Protein AF-A0A0D2X298-F1 (afdb_monomer)

InterPro domains:
  IPR037666 Coiled-coil domain-containing protein 43 [PTHR31684] (6-216)
  IPR058771 CCDC43, PWI-like domain [PF26091] (5-76)
  IPR060469 Coiled-coil domain-containing protein 43, C-terminal domain [PF27916] (165-216)

Foldseek 3Di:
DVLVVLLVVLLVVLQVCCCPPFVDDDPVLSVVLSVLCVPDDDLVSSLVSNCVSSVVVGPDDCVVVSVVSSVSSVVSVVVVVVVVVVVVVVVVVVVVVVVVVVVVVVVVVVVVVVVVVPPPCPPVNVVVVVVVVVVPPPPPDDDDDDDDDDPDDPDDDPPDDDDCPVVVVVVVVVVVVVVVVVVVVVVVVVVVVVVVVVVVVVVVVVVVVVVVVVVVD

Mean predicted aligned error: 19.42 Å

Radius of gyration: 40.0 Å; Cα contacts (8 Å, |Δi|>4): 46; chains: 1; bounding box: 89×68×95 Å

pLDDT: mean 82.42, std 14.75, range [41.53, 95.62]

Secondary structure (DSSP, 8-state):
-HHHHHHHHHHHHHHHHHHHHS----HHHHHHHHHHHHH--SHHHHHHHHHHHHHTT-SS--HHHHHHHHHHHHHHHHHHHHHHHHHHHHHHHHHHHHHHHHHHHHHHHHHHHHHHHT----HHHHHHHHHHHHHT-----S---------------TTS----HHHHHHHHHHHHHHHHHHHHHHHHHHHHHHHHHHHHHHHHHHHHHHHHHTTT-

Sequence (217 aa):
MATEAEEAAFKQWLESELRSTLKIDDAVMFEYLVGIIALESSDDERREAVESFISELTDVPVDAFLDQVVSRWRAIVISQQAAEKDRQALERKKAQEKVDAISREQTAAIAAEMAASRKEISPEERKRRDAILEQYAYDHGSDEEDYVPEDGETDDIPGIAANNNQAMVADYHLQQRMQAKAEHEQKVARDKAQQDREKAEREKVKQRTQKQERRRM

Structure (mmCIF, N/CA/C/O backbone):
data_AF-A0A0D2X298-F1
#
_entry.id   AF-A0A0D2X298-F1
#
loop_
_atom_site.group_PDB
_atom_site.id
_atom_site.type_symbol
_atom_site.label_atom_id
_atom_site.label_alt_id
_atom_site.label_comp_id
_atom_site.label_asym_id
_atom_site.label_entity_id
_atom_site.label_seq_id
_atom_site.pdbx_PDB_ins_code
_atom_site.Cartn_x
_atom_site.Cartn_y
_atom_site.Cartn_z
_atom_site.occupancy
_atom_site.B_iso_or_equiv
_atom_site.auth_seq_id
_atom_site.auth_comp_id
_atom_site.auth_asym_id
_atom_site.auth_atom_id
_atom_site.pdbx_PDB_model_num
ATOM 1 N N . MET A 1 1 ? 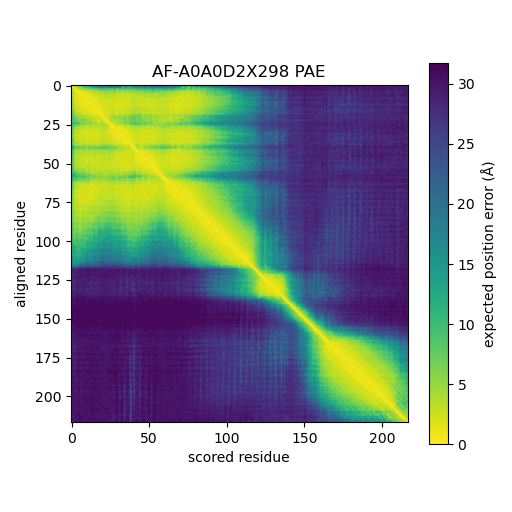-12.582 -7.558 -2.524 1.00 51.25 1 MET A N 1
ATOM 2 C CA . MET A 1 1 ? -13.688 -8.485 -2.202 1.00 51.25 1 MET A CA 1
ATOM 3 C C . MET A 1 1 ? -13.459 -9.236 -0.895 1.00 51.25 1 MET A C 1
ATOM 5 O O . MET A 1 1 ? -14.255 -9.025 0.003 1.00 51.25 1 MET A O 1
ATOM 9 N N . ALA A 1 2 ? -12.415 -10.068 -0.733 1.00 58.56 2 ALA A N 1
ATOM 10 C CA . ALA A 1 2 ? -12.193 -10.778 0.543 1.00 58.56 2 ALA A CA 1
ATOM 11 C C . ALA A 1 2 ? -11.956 -9.817 1.727 1.00 58.56 2 ALA A C 1
ATOM 13 O O . ALA A 1 2 ? -12.579 -9.955 2.771 1.00 58.56 2 ALA A O 1
ATOM 14 N N . THR A 1 3 ? -11.158 -8.772 1.508 1.00 75.88 3 THR A N 1
ATOM 15 C CA . THR A 1 3 ? -10.814 -7.762 2.521 1.00 75.88 3 THR A CA 1
ATOM 16 C C . THR A 1 3 ? -12.012 -6.917 2.970 1.00 75.88 3 THR A C 1
ATOM 18 O O . THR A 1 3 ? -12.156 -6.629 4.150 1.00 75.88 3 THR A O 1
ATOM 21 N N . GLU A 1 4 ? -12.910 -6.557 2.049 1.00 83.00 4 GLU A N 1
ATOM 22 C CA . GLU A 1 4 ? -14.122 -5.776 2.355 1.00 83.00 4 GLU A CA 1
ATOM 23 C C . GLU A 1 4 ? -15.132 -6.593 3.172 1.00 83.00 4 GLU A C 1
ATOM 25 O O . GLU A 1 4 ? -15.810 -6.055 4.044 1.00 83.00 4 GLU A O 1
ATOM 30 N N . ALA A 1 5 ? -15.226 -7.901 2.913 1.00 87.62 5 ALA A N 1
ATOM 31 C CA . ALA A 1 5 ? -16.082 -8.797 3.684 1.00 87.62 5 ALA A CA 1
ATOM 32 C C . ALA A 1 5 ? -15.550 -9.002 5.114 1.00 87.62 5 ALA A C 1
ATOM 34 O O . ALA A 1 5 ? -16.334 -9.022 6.061 1.00 87.62 5 ALA A O 1
ATOM 35 N N . GLU A 1 6 ? -14.228 -9.112 5.275 1.00 89.25 6 GLU A N 1
ATOM 36 C CA . GLU A 1 6 ? -13.568 -9.206 6.584 1.00 89.25 6 GLU A CA 1
ATOM 37 C C . GLU A 1 6 ? -13.743 -7.919 7.402 1.00 89.25 6 GLU A C 1
ATOM 39 O O . GLU A 1 6 ? -14.088 -7.984 8.583 1.00 89.25 6 GLU A O 1
ATOM 44 N N . GLU A 1 7 ? -13.604 -6.748 6.771 1.00 90.50 7 GLU A N 1
ATOM 45 C CA . GLU A 1 7 ? -13.893 -5.459 7.409 1.00 90.50 7 GLU A CA 1
ATOM 46 C C . GLU A 1 7 ? -15.365 -5.323 7.812 1.00 90.50 7 GLU A C 1
ATOM 48 O O . GLU A 1 7 ? -15.661 -4.865 8.915 1.00 90.50 7 GLU A O 1
ATOM 53 N N . ALA A 1 8 ? -16.303 -5.736 6.955 1.00 92.12 8 ALA A N 1
ATOM 54 C CA . ALA A 1 8 ? -17.729 -5.697 7.274 1.00 92.12 8 ALA A CA 1
ATOM 55 C C . ALA A 1 8 ? -18.074 -6.619 8.457 1.00 92.12 8 ALA A C 1
ATOM 57 O O . ALA A 1 8 ? -18.803 -6.217 9.365 1.00 92.12 8 ALA A O 1
ATOM 58 N N . ALA A 1 9 ? -17.507 -7.829 8.484 1.00 93.81 9 ALA A N 1
ATOM 59 C CA . ALA A 1 9 ? -17.675 -8.767 9.591 1.00 93.81 9 ALA A CA 1
ATOM 60 C C . ALA A 1 9 ? -17.075 -8.225 10.898 1.00 93.81 9 ALA A C 1
ATOM 62 O O . ALA A 1 9 ? -17.667 -8.382 11.967 1.00 93.81 9 ALA A O 1
ATOM 63 N N . PHE A 1 10 ? -15.923 -7.552 10.820 1.00 94.38 10 PHE A N 1
ATOM 64 C CA . PHE A 1 10 ? -15.313 -6.884 11.965 1.00 94.38 10 PHE A CA 1
ATOM 65 C C . PHE A 1 10 ? -16.181 -5.749 12.503 1.00 94.38 10 PHE A C 1
ATOM 67 O O . PHE A 1 10 ? -16.425 -5.702 13.704 1.00 94.38 10 PHE A O 1
ATOM 74 N N . LYS A 1 11 ? -16.695 -4.880 11.627 1.00 94.44 11 LYS A N 1
ATOM 75 C CA . LYS A 1 11 ? -17.599 -3.781 11.999 1.00 94.44 11 LYS A CA 1
ATOM 76 C C . LYS A 1 11 ? -18.854 -4.296 12.699 1.00 94.44 11 LYS A C 1
ATOM 78 O O . LYS A 1 11 ? -19.209 -3.793 13.759 1.00 94.44 11 LYS A O 1
ATOM 83 N N . GLN A 1 12 ? -19.473 -5.346 12.160 1.00 94.75 12 GLN A N 1
ATOM 84 C CA . GLN A 1 12 ? -20.652 -5.963 12.766 1.00 94.75 12 GLN A CA 1
ATOM 85 C C . GLN A 1 12 ? -20.348 -6.580 14.141 1.00 94.75 12 GLN A C 1
ATOM 87 O O . GLN A 1 12 ? -21.138 -6.440 15.074 1.00 94.75 12 GLN A O 1
ATOM 92 N N . TRP A 1 13 ? -19.202 -7.256 14.279 1.00 95.62 13 TRP A N 1
ATOM 93 C CA . TRP A 1 13 ? -18.757 -7.781 15.570 1.00 95.62 13 TRP A CA 1
ATOM 94 C C . TRP A 1 13 ? -18.511 -6.655 16.580 1.00 95.62 13 TRP A C 1
ATOM 96 O O . TRP A 1 13 ? -19.009 -6.734 17.699 1.00 95.62 13 TRP A O 1
ATOM 106 N N . LEU A 1 14 ? -17.797 -5.603 16.176 1.00 94.00 14 LEU A N 1
ATOM 107 C CA . LEU A 1 14 ? -17.467 -4.462 17.024 1.00 94.00 14 LEU A CA 1
ATOM 108 C C . LEU A 1 14 ? -18.736 -3.765 17.529 1.00 94.00 14 LEU A C 1
ATOM 110 O O . LEU A 1 14 ? -18.851 -3.494 18.719 1.00 94.00 14 LEU A O 1
ATOM 114 N N . GLU A 1 15 ? -19.715 -3.539 16.651 1.00 93.38 15 GLU A N 1
ATOM 115 C CA . GLU A 1 15 ? -21.001 -2.951 17.032 1.00 93.38 15 GLU A CA 1
ATOM 116 C C . GLU A 1 15 ? -21.756 -3.832 18.041 1.00 93.38 15 GLU A C 1
ATOM 118 O O . GLU A 1 15 ? -22.280 -3.336 19.041 1.00 93.38 15 GLU A O 1
ATOM 123 N N . SER A 1 16 ? -21.788 -5.150 17.811 1.00 93.44 16 SER A N 1
ATOM 124 C CA . SER A 1 16 ? -22.405 -6.093 18.747 1.00 93.44 16 SER A CA 1
ATOM 125 C C . SER A 1 16 ? -21.719 -6.061 20.111 1.00 93.44 16 SER A C 1
ATOM 127 O O . SER A 1 16 ? -22.408 -6.046 21.129 1.00 93.44 16 SER A O 1
ATOM 129 N N . GLU A 1 17 ? -20.386 -6.041 20.136 1.00 91.94 17 GLU A N 1
ATOM 130 C CA . GLU A 1 17 ? -19.586 -6.100 21.360 1.00 91.94 17 GLU A CA 1
ATOM 131 C C . GLU A 1 17 ? -19.723 -4.815 22.195 1.00 91.94 17 GLU A C 1
ATOM 133 O O . GLU A 1 17 ? -19.905 -4.877 23.413 1.00 91.94 17 GLU A O 1
ATOM 138 N N . LEU A 1 18 ? -19.740 -3.646 21.543 1.00 91.25 18 LEU A N 1
ATOM 139 C CA . LEU A 1 18 ? -20.008 -2.358 22.196 1.00 91.25 18 LEU A CA 1
ATOM 140 C C . LEU A 1 18 ? -21.379 -2.351 22.889 1.00 91.25 18 LEU A C 1
ATOM 142 O O . LEU A 1 18 ? -21.486 -1.961 24.056 1.00 91.25 18 LEU A O 1
ATOM 146 N N . ARG A 1 19 ? -22.419 -2.853 22.210 1.00 91.12 19 ARG A N 1
ATOM 147 C CA . ARG A 1 19 ? -23.786 -2.929 22.752 1.00 91.12 19 ARG A CA 1
ATOM 148 C C . ARG A 1 19 ? -23.913 -3.967 23.867 1.00 91.12 19 ARG A C 1
ATOM 150 O O . ARG A 1 19 ? -24.576 -3.717 24.878 1.00 91.12 19 ARG A O 1
ATOM 157 N N . SER A 1 20 ? -23.328 -5.154 23.697 1.00 88.56 20 SER A N 1
ATOM 158 C CA . SER A 1 20 ? -23.494 -6.260 24.645 1.00 88.56 20 SER A CA 1
ATOM 159 C C . SER A 1 20 ? -22.687 -6.053 25.918 1.00 88.56 20 SER A C 1
ATOM 161 O O . SER A 1 20 ? -23.244 -6.201 27.012 1.00 88.56 20 SER A O 1
ATOM 163 N N . THR A 1 21 ? -21.413 -5.700 25.759 1.00 84.69 21 THR A N 1
ATOM 164 C CA . THR A 1 21 ? -20.389 -5.765 26.806 1.00 84.69 21 THR A CA 1
ATOM 165 C C . THR A 1 21 ? -20.214 -4.415 27.485 1.00 84.69 21 THR A C 1
ATOM 167 O O . THR A 1 21 ? -20.194 -4.352 28.711 1.00 84.69 21 THR A O 1
ATOM 170 N N . LEU A 1 22 ? -20.184 -3.333 26.703 1.00 85.00 22 LEU A N 1
ATOM 171 C CA . LEU A 1 22 ? -19.947 -1.979 27.216 1.00 85.00 22 LEU A CA 1
ATOM 172 C C . LEU A 1 22 ? -21.225 -1.141 27.353 1.00 85.00 22 LEU A C 1
ATOM 174 O O . LEU A 1 22 ? -21.183 -0.054 27.916 1.00 85.00 22 LEU A O 1
ATOM 178 N N . LYS A 1 23 ? -22.374 -1.653 26.885 1.00 86.38 23 LYS A N 1
ATOM 179 C CA . LYS A 1 23 ? -23.672 -0.947 26.885 1.00 86.38 23 LYS A CA 1
ATOM 180 C C . LYS A 1 23 ? -23.632 0.401 26.156 1.00 86.38 23 LYS A C 1
ATOM 182 O O . LYS A 1 23 ? -24.451 1.274 26.432 1.00 86.38 23 LYS A O 1
ATOM 187 N N . ILE A 1 24 ? -22.718 0.543 25.199 1.00 86.19 24 ILE A N 1
ATOM 188 C CA . ILE A 1 24 ? -22.594 1.724 24.349 1.00 86.19 24 ILE A CA 1
ATOM 189 C C . ILE A 1 24 ? -23.457 1.487 23.108 1.00 86.19 24 ILE A C 1
ATOM 191 O O . ILE A 1 24 ? -23.194 0.580 22.319 1.00 86.19 24 ILE A O 1
ATOM 195 N N . ASP A 1 25 ? -24.506 2.293 22.957 1.00 86.88 25 ASP A N 1
ATOM 196 C CA . ASP A 1 25 ? -25.416 2.279 21.808 1.00 86.88 25 ASP A CA 1
ATOM 197 C C . ASP A 1 25 ? -25.457 3.665 21.157 1.00 86.88 25 ASP A C 1
ATOM 199 O O . ASP A 1 25 ? -26.449 4.390 21.226 1.00 86.88 25 ASP A O 1
ATOM 203 N N . ASP A 1 26 ? -24.323 4.056 20.577 1.00 88.75 26 ASP A N 1
ATOM 204 C CA . ASP A 1 26 ? -24.196 5.296 19.820 1.00 88.75 26 ASP A CA 1
ATOM 205 C C . ASP A 1 26 ? -23.492 5.020 18.485 1.00 88.75 26 ASP A C 1
ATOM 207 O O . ASP A 1 26 ? -22.319 4.643 18.429 1.00 88.75 26 ASP A O 1
ATOM 211 N N . ALA A 1 27 ? -24.236 5.207 17.392 1.00 89.62 27 ALA A N 1
ATOM 212 C CA . ALA A 1 27 ? -23.755 4.973 16.035 1.00 89.62 27 ALA A CA 1
ATOM 213 C C . ALA A 1 27 ? -22.658 5.964 15.604 1.00 89.62 27 ALA A C 1
ATOM 215 O O . ALA A 1 27 ? -21.773 5.598 14.833 1.00 89.62 27 ALA A O 1
ATOM 216 N N . VAL A 1 28 ? -22.682 7.204 16.104 1.00 91.50 28 VAL A N 1
ATOM 217 C CA . VAL A 1 28 ? -21.648 8.207 15.803 1.00 91.50 28 VAL A CA 1
ATOM 218 C C . VAL A 1 28 ? -20.340 7.811 16.477 1.00 91.50 28 VAL A C 1
ATOM 220 O O . VAL A 1 28 ? -19.274 7.887 15.867 1.00 91.50 28 VAL A O 1
ATOM 223 N N . MET A 1 29 ? -20.430 7.327 17.714 1.00 89.44 29 MET A N 1
ATOM 224 C CA . MET A 1 29 ? -19.273 6.839 18.463 1.00 89.44 29 MET A CA 1
ATOM 225 C C . MET A 1 29 ? -18.683 5.583 17.834 1.00 89.44 29 MET A C 1
ATOM 227 O O . MET A 1 29 ? -17.464 5.457 17.756 1.00 89.44 29 MET A O 1
ATOM 231 N N . PHE A 1 30 ? -19.533 4.685 17.334 1.00 92.62 30 PHE A N 1
ATOM 232 C CA . PHE A 1 30 ? -19.091 3.525 16.569 1.00 92.62 30 PHE A CA 1
ATOM 233 C C . PHE A 1 30 ? -18.290 3.927 15.322 1.00 92.62 30 PHE A C 1
ATOM 235 O O . PHE A 1 30 ? -17.176 3.441 15.136 1.00 92.62 30 PHE A O 1
ATOM 242 N N . GLU A 1 31 ? -18.812 4.838 14.496 1.00 93.25 31 GLU A N 1
ATOM 243 C CA . GLU A 1 31 ? -18.109 5.321 13.297 1.00 93.25 31 GLU A CA 1
ATOM 244 C C . GLU A 1 31 ? -16.774 5.990 13.650 1.00 93.25 31 GLU A C 1
ATOM 246 O O . GLU A 1 31 ? -15.753 5.742 13.004 1.00 93.25 31 GLU A O 1
ATOM 251 N N . TYR A 1 32 ? -16.748 6.792 14.717 1.00 94.00 32 TYR A N 1
ATOM 252 C CA . TYR A 1 32 ? -15.519 7.426 15.188 1.00 94.00 32 TYR A CA 1
ATOM 253 C C . TYR A 1 32 ? -14.492 6.401 15.685 1.00 94.00 32 TYR A C 1
ATOM 255 O O . TYR A 1 32 ? -13.316 6.481 15.329 1.00 94.00 32 TYR A O 1
ATOM 263 N N . LEU A 1 33 ? -14.935 5.391 16.438 1.00 93.62 33 LEU A N 1
ATOM 264 C CA . LEU A 1 33 ? -14.083 4.309 16.920 1.00 93.62 33 LEU A CA 1
ATOM 265 C C . LEU A 1 33 ? -13.494 3.491 15.766 1.00 93.62 33 LEU A C 1
ATOM 267 O O . LEU A 1 33 ? -12.302 3.192 15.773 1.00 93.62 33 LEU A O 1
ATOM 271 N N . VAL A 1 34 ? -14.302 3.151 14.757 1.00 94.50 34 VAL A N 1
ATOM 272 C CA . VAL A 1 34 ? -13.813 2.493 13.535 1.00 94.50 34 VAL A CA 1
ATOM 273 C C . VAL A 1 34 ? -12.746 3.359 12.860 1.00 94.50 34 VAL A C 1
ATOM 275 O O . VAL A 1 34 ? -11.728 2.831 12.414 1.00 94.50 34 VAL A O 1
ATOM 278 N N . GLY A 1 35 ? -12.951 4.678 12.824 1.00 94.00 35 GLY A N 1
ATOM 279 C CA . GLY A 1 35 ? -11.972 5.640 12.322 1.00 94.00 35 GLY A CA 1
ATOM 280 C C . GLY A 1 35 ? -10.644 5.597 13.081 1.00 94.00 35 GLY A C 1
ATOM 281 O O . GLY A 1 35 ? -9.596 5.507 12.444 1.00 94.00 35 GLY A O 1
ATOM 282 N N . ILE A 1 36 ? -10.679 5.597 14.417 1.00 93.94 36 ILE A N 1
ATOM 283 C CA . ILE A 1 36 ? -9.478 5.479 15.262 1.00 93.94 36 ILE A CA 1
ATOM 284 C C . ILE A 1 36 ? -8.745 4.165 14.970 1.00 93.94 36 ILE A C 1
ATOM 286 O O . ILE A 1 36 ? -7.556 4.165 14.666 1.00 93.94 36 ILE A O 1
ATOM 290 N N . ILE A 1 37 ? -9.468 3.042 14.998 1.00 93.75 37 ILE A N 1
ATOM 291 C CA . ILE A 1 37 ? -8.910 1.701 14.768 1.00 93.75 37 ILE A CA 1
ATOM 292 C C . ILE A 1 37 ? -8.188 1.627 13.415 1.00 93.75 37 ILE A C 1
ATOM 294 O O . ILE A 1 37 ? -7.121 1.014 13.319 1.00 93.75 37 ILE A O 1
ATOM 298 N N . ALA A 1 38 ? -8.761 2.253 12.384 1.00 91.69 38 ALA A N 1
ATOM 299 C CA . ALA A 1 38 ? -8.216 2.253 11.033 1.00 91.69 38 ALA A CA 1
ATOM 300 C C . ALA A 1 38 ? -7.046 3.228 10.823 1.00 91.69 38 ALA A C 1
ATOM 302 O O . ALA A 1 38 ? -6.234 2.996 9.927 1.00 91.69 38 ALA A O 1
ATOM 303 N N . LEU A 1 39 ? -6.963 4.307 11.607 1.00 91.50 39 LEU A N 1
ATOM 304 C CA . LEU A 1 39 ? -5.913 5.319 11.479 1.00 91.50 39 LEU A CA 1
ATOM 305 C C . LEU A 1 39 ? -4.578 4.840 12.057 1.00 91.50 39 LEU A C 1
ATOM 307 O O . LEU A 1 39 ? -3.522 5.107 11.478 1.00 91.50 39 LEU A O 1
ATOM 311 N N . GLU A 1 40 ? -4.630 4.132 13.184 1.00 89.75 40 GLU A N 1
ATOM 312 C CA . GLU A 1 40 ? -3.425 3.737 13.903 1.00 89.75 40 GLU A CA 1
ATOM 313 C C . GLU A 1 40 ? -2.639 2.656 13.159 1.00 89.75 40 GLU A C 1
ATOM 315 O O . GLU A 1 40 ? -3.186 1.656 12.676 1.00 89.75 40 GLU A O 1
ATOM 320 N N . SER A 1 41 ? -1.326 2.865 13.066 1.00 81.31 41 SER A N 1
ATOM 321 C CA . SER A 1 41 ? -0.433 2.041 12.246 1.00 81.31 41 SER A CA 1
ATOM 322 C C . SER A 1 41 ? 0.127 0.847 13.012 1.00 81.31 41 SER A C 1
ATOM 324 O O . SER A 1 41 ? 0.308 -0.223 12.424 1.00 81.31 41 SER A O 1
ATOM 326 N N . SER A 1 42 ? 0.376 1.002 14.314 1.00 90.75 42 SER A N 1
ATOM 327 C CA . SER A 1 42 ? 0.827 -0.081 15.184 1.00 90.75 42 SER A CA 1
ATOM 328 C C . SER A 1 42 ? -0.284 -0.594 16.098 1.00 90.75 42 SER A C 1
ATOM 330 O O . SER A 1 42 ? -1.298 0.059 16.336 1.00 90.75 42 SER A O 1
ATOM 332 N N . ASP A 1 43 ? -0.096 -1.811 16.596 1.00 91.31 43 ASP A N 1
ATOM 333 C CA . ASP A 1 43 ? -1.047 -2.439 17.508 1.00 91.31 43 ASP A CA 1
ATOM 334 C C . ASP A 1 43 ? -1.041 -1.797 18.896 1.00 91.31 43 ASP A C 1
ATOM 336 O O . ASP A 1 43 ? -2.096 -1.731 19.521 1.00 91.31 43 ASP A O 1
ATOM 340 N N . ASP A 1 44 ? 0.118 -1.309 19.345 1.00 92.81 44 ASP A N 1
ATOM 341 C CA . ASP A 1 44 ? 0.267 -0.618 20.626 1.00 92.81 44 ASP A CA 1
ATOM 342 C C . ASP A 1 44 ? -0.429 0.750 20.579 1.00 92.81 44 ASP A C 1
ATOM 344 O O . ASP A 1 44 ? -1.292 1.018 21.410 1.00 92.81 44 ASP A O 1
ATOM 348 N N . GLU A 1 45 ? -0.174 1.557 19.540 1.00 92.94 45 GLU A N 1
ATOM 349 C CA . GLU A 1 45 ? -0.873 2.839 19.330 1.00 92.94 45 GLU A CA 1
ATOM 350 C C . GLU A 1 45 ? -2.385 2.631 19.195 1.00 92.94 45 GLU A C 1
ATOM 352 O O . GLU A 1 45 ? -3.177 3.358 19.793 1.00 92.94 45 GLU A O 1
ATOM 357 N N . ARG A 1 46 ? -2.808 1.590 18.463 1.00 93.94 46 ARG A N 1
ATOM 358 C CA . ARG A 1 46 ? -4.229 1.251 18.329 1.00 93.94 46 ARG A CA 1
ATOM 359 C C . ARG A 1 46 ? -4.851 0.882 19.664 1.00 93.94 46 ARG A C 1
ATOM 361 O O . ARG A 1 46 ? -5.981 1.287 19.931 1.00 93.94 46 ARG A O 1
ATOM 368 N N . ARG A 1 47 ? -4.146 0.099 20.483 1.00 95.00 47 ARG A N 1
ATOM 369 C CA . ARG A 1 47 ? -4.616 -0.259 21.819 1.00 95.00 47 ARG A CA 1
ATOM 370 C C . ARG A 1 47 ? -4.806 1.001 22.655 1.00 95.00 47 ARG A C 1
ATOM 372 O O . ARG A 1 47 ? -5.904 1.203 23.155 1.00 95.00 47 ARG A O 1
ATOM 379 N N . GLU A 1 48 ? -3.778 1.840 22.746 1.00 94.38 48 GLU A N 1
ATOM 380 C CA . GLU A 1 48 ? -3.787 3.061 23.558 1.00 94.38 48 GLU A CA 1
ATOM 381 C C . GLU A 1 48 ? -4.870 4.048 23.103 1.00 94.38 48 GLU A C 1
ATOM 383 O O . GLU A 1 48 ? -5.609 4.585 23.928 1.00 94.38 48 GLU A O 1
ATOM 388 N N . ALA A 1 49 ? -5.025 4.255 21.793 1.00 94.69 49 ALA A N 1
ATOM 389 C CA . ALA A 1 49 ? -6.024 5.173 21.251 1.00 94.69 49 ALA A CA 1
ATOM 390 C C . ALA A 1 49 ? -7.458 4.694 21.528 1.00 94.69 49 ALA A C 1
ATOM 392 O O . ALA A 1 49 ? -8.318 5.483 21.930 1.00 94.69 49 ALA A O 1
ATOM 393 N N . VAL A 1 50 ? -7.723 3.393 21.355 1.00 93.62 50 VAL A N 1
ATOM 394 C CA . VAL A 1 50 ? -9.035 2.805 21.661 1.00 93.62 50 VAL A CA 1
ATOM 395 C C . VAL A 1 50 ? -9.288 2.784 23.169 1.00 93.62 50 VAL A C 1
ATOM 397 O O . VAL A 1 50 ? -10.405 3.061 23.597 1.00 93.62 50 VAL A O 1
ATOM 400 N N . GLU A 1 51 ? -8.270 2.497 23.978 1.00 94.12 51 GLU A N 1
ATOM 401 C CA . GLU A 1 51 ? -8.354 2.514 25.439 1.00 94.12 51 GLU A CA 1
ATOM 402 C C . GLU A 1 51 ? -8.687 3.906 25.966 1.00 94.12 51 GLU A C 1
ATOM 404 O O . GLU A 1 51 ? -9.634 4.043 26.740 1.00 94.12 51 GLU A O 1
ATOM 409 N N . SER A 1 52 ? -7.962 4.934 25.513 1.00 93.44 52 SER A N 1
ATOM 410 C CA . SER A 1 52 ? -8.210 6.326 25.895 1.00 93.44 52 SER A CA 1
ATOM 411 C C . SER A 1 52 ? -9.632 6.742 25.536 1.00 93.44 52 SER A C 1
ATOM 413 O O . SER A 1 52 ? -10.307 7.373 26.341 1.00 93.44 52 SER A O 1
ATOM 415 N N . PHE A 1 53 ? -10.105 6.364 24.348 1.00 92.69 53 PHE A N 1
ATOM 416 C CA . PHE A 1 53 ? -11.441 6.727 23.893 1.00 92.69 53 PHE A CA 1
ATOM 417 C C . PHE A 1 53 ? -12.546 5.998 24.665 1.00 92.69 53 PHE A C 1
ATOM 419 O O . PHE A 1 53 ? -13.531 6.610 25.067 1.00 92.69 53 PHE A O 1
ATOM 426 N N . ILE A 1 54 ? -12.408 4.689 24.880 1.00 91.06 54 ILE A N 1
ATOM 427 C CA . ILE A 1 54 ? -13.461 3.890 25.515 1.00 91.06 54 ILE A CA 1
ATOM 428 C C . ILE A 1 54 ? -13.480 4.085 27.032 1.00 91.06 54 ILE A C 1
ATOM 430 O O . ILE A 1 54 ? -14.563 4.120 27.609 1.00 91.06 54 ILE A O 1
ATOM 434 N N . SER A 1 55 ? -12.334 4.277 27.685 1.00 90.75 55 SER A N 1
ATOM 435 C CA . SER A 1 55 ? -12.287 4.492 29.140 1.00 90.75 55 SER A CA 1
ATOM 436 C C . SER A 1 55 ? -12.961 5.800 29.573 1.00 90.75 55 SER A C 1
ATOM 438 O O . SER A 1 55 ? -13.395 5.916 30.712 1.00 90.75 55 SER A O 1
ATOM 440 N N . GLU A 1 56 ? -13.103 6.779 28.672 1.00 90.12 56 GLU A N 1
ATOM 441 C CA . GLU A 1 56 ? -13.905 7.987 28.924 1.00 90.12 56 GLU A CA 1
ATOM 442 C C . GLU A 1 56 ? -15.422 7.722 28.893 1.00 90.12 56 GLU A C 1
ATOM 444 O O . GLU A 1 56 ? -16.207 8.519 29.408 1.00 90.12 56 GLU A O 1
ATOM 449 N N . LEU A 1 57 ? -15.848 6.614 28.283 1.00 86.75 57 LEU A N 1
ATOM 450 C CA . LEU A 1 57 ? -17.252 6.292 28.011 1.00 86.75 57 LEU A CA 1
ATOM 451 C C . LEU A 1 57 ? -17.814 5.217 28.936 1.00 86.75 57 LEU A C 1
ATOM 453 O O . LEU A 1 57 ? -19.033 5.083 29.053 1.00 86.75 57 LEU A O 1
ATOM 457 N N . THR A 1 58 ? -16.947 4.421 29.555 1.00 86.88 58 THR A N 1
ATOM 458 C CA . THR A 1 58 ? -17.340 3.296 30.399 1.00 86.88 58 THR A CA 1
ATOM 459 C C . THR A 1 58 ? -16.371 3.113 31.559 1.00 86.88 58 THR A C 1
ATOM 461 O O . THR A 1 58 ? -15.159 3.183 31.394 1.00 86.88 58 THR A O 1
ATOM 464 N N . ASP A 1 59 ? -16.923 2.786 32.727 1.00 84.44 59 ASP A N 1
ATOM 465 C CA . ASP A 1 59 ? -16.161 2.408 33.924 1.00 84.44 59 ASP A CA 1
ATOM 466 C C . ASP A 1 59 ? -15.867 0.890 33.988 1.00 84.44 59 ASP A C 1
ATOM 468 O O . ASP A 1 59 ? -15.319 0.381 34.969 1.00 84.44 59 ASP A O 1
ATOM 472 N N . VAL A 1 60 ? -16.285 0.126 32.972 1.00 85.19 60 VAL A N 1
ATOM 473 C CA . VAL A 1 60 ? -16.076 -1.331 32.880 1.00 85.19 60 VAL A CA 1
ATOM 474 C C . VAL A 1 60 ? -14.652 -1.623 32.389 1.00 85.19 60 VAL A C 1
ATOM 476 O O . VAL A 1 60 ? -14.187 -0.940 31.482 1.00 85.19 60 VAL A O 1
ATOM 479 N N . PRO A 1 61 ? -13.959 -2.655 32.911 1.00 86.56 61 PRO A N 1
ATOM 480 C CA . PRO A 1 61 ? -12.644 -3.053 32.408 1.00 86.56 61 PRO A CA 1
ATOM 481 C C . PRO A 1 61 ? -12.680 -3.429 30.918 1.00 86.56 61 PRO A C 1
ATOM 483 O O . PRO A 1 61 ? -13.456 -4.294 30.505 1.00 86.56 61 PRO A O 1
ATOM 486 N N . VAL A 1 62 ? -11.803 -2.803 30.128 1.00 91.00 62 VAL A N 1
ATOM 487 C CA . VAL A 1 62 ? -11.769 -2.906 28.656 1.00 91.00 62 VAL A CA 1
ATOM 488 C C . VAL A 1 62 ? -10.628 -3.763 28.110 1.00 91.00 62 VAL A C 1
ATOM 490 O O . VAL A 1 62 ? -10.627 -4.058 26.921 1.00 91.00 62 VAL A O 1
ATOM 493 N N . ASP A 1 63 ? -9.691 -4.235 28.935 1.00 91.62 63 ASP A N 1
ATOM 494 C CA . ASP A 1 63 ? -8.499 -4.972 28.477 1.00 91.62 63 ASP A CA 1
ATOM 495 C C . ASP A 1 63 ? -8.804 -6.136 27.528 1.00 91.62 63 ASP A C 1
ATOM 497 O O . ASP A 1 63 ? -8.244 -6.229 26.436 1.00 91.62 63 ASP A O 1
ATOM 501 N N . ALA A 1 64 ? -9.751 -6.997 27.911 1.00 90.81 64 ALA A N 1
ATOM 502 C CA . ALA A 1 64 ? -10.132 -8.154 27.105 1.00 90.81 64 ALA A CA 1
ATOM 503 C C . ALA A 1 64 ? -10.823 -7.760 25.788 1.00 90.81 64 ALA A C 1
ATOM 505 O O . ALA A 1 64 ? -10.763 -8.505 24.808 1.00 90.81 64 ALA A O 1
ATOM 506 N N . PHE A 1 65 ? -11.493 -6.606 25.762 1.00 92.19 65 PHE A N 1
ATOM 507 C CA . PHE A 1 65 ? -12.077 -6.041 24.551 1.00 92.19 65 PHE A CA 1
ATOM 508 C C . PHE A 1 65 ? -10.975 -5.493 23.635 1.00 92.19 65 PHE A C 1
ATOM 510 O O . PHE A 1 65 ? -10.945 -5.823 22.449 1.00 92.19 65 PHE A O 1
ATOM 517 N N . LEU A 1 66 ? -10.025 -4.737 24.192 1.00 93.81 66 LEU A N 1
ATOM 518 C CA . LEU A 1 66 ? -8.886 -4.171 23.467 1.00 93.81 66 LEU A CA 1
ATOM 519 C C . LEU A 1 66 ? -8.031 -5.259 22.811 1.00 93.81 66 LEU A C 1
ATOM 521 O O . LEU A 1 66 ? -7.706 -5.155 21.627 1.00 93.81 66 LEU A O 1
ATOM 525 N N . ASP A 1 67 ? -7.739 -6.342 23.537 1.00 94.50 67 ASP A N 1
ATOM 526 C CA . ASP A 1 67 ? -7.014 -7.502 23.005 1.00 94.50 67 ASP A CA 1
ATOM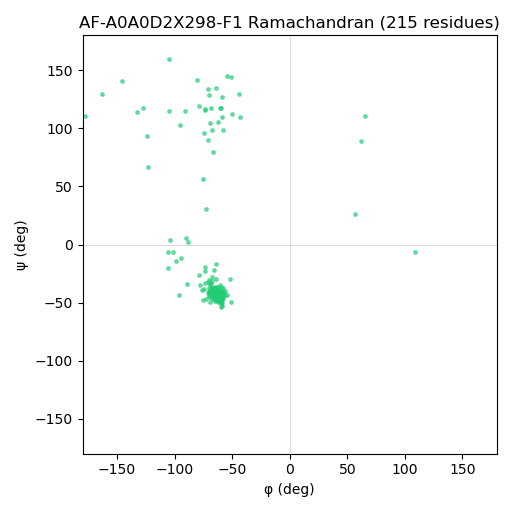 527 C C . ASP A 1 67 ? -7.707 -8.097 21.773 1.00 94.50 67 ASP A C 1
ATOM 529 O O . ASP A 1 67 ? -7.064 -8.415 20.768 1.00 94.50 67 ASP A O 1
ATOM 533 N N . GLN A 1 68 ? -9.035 -8.226 21.823 1.00 94.50 68 GLN A N 1
ATOM 534 C CA . GLN A 1 68 ? -9.817 -8.763 20.712 1.00 94.50 68 GLN A CA 1
ATOM 535 C C . GLN A 1 68 ? -9.864 -7.807 19.521 1.00 94.50 68 GLN A C 1
ATOM 537 O O . GLN A 1 68 ? -9.735 -8.262 18.382 1.00 94.50 68 GLN A O 1
ATOM 542 N N . VAL A 1 69 ? -10.021 -6.502 19.768 1.00 94.31 69 VAL A N 1
ATOM 543 C CA . VAL A 1 69 ? -10.006 -5.470 18.722 1.00 94.31 69 VAL A CA 1
ATOM 544 C C . VAL A 1 69 ? -8.679 -5.507 17.974 1.00 94.31 69 VAL A C 1
ATOM 546 O O . VAL A 1 69 ? -8.668 -5.658 16.751 1.00 94.31 69 VAL A O 1
ATOM 549 N N . VAL A 1 70 ? -7.564 -5.445 18.704 1.00 94.88 70 VAL A N 1
ATOM 550 C CA . VAL A 1 70 ? -6.217 -5.460 18.123 1.00 94.88 70 VAL A CA 1
ATOM 551 C C . VAL A 1 70 ? -5.963 -6.769 17.378 1.00 94.88 70 VAL A C 1
ATOM 553 O O . VAL A 1 70 ? -5.509 -6.746 16.235 1.00 94.88 70 VAL A O 1
ATOM 556 N N . SER A 1 71 ? -6.308 -7.915 17.973 1.00 94.50 71 SER A N 1
ATOM 557 C CA . SER A 1 71 ? -6.118 -9.230 17.351 1.00 94.50 71 SER A CA 1
ATOM 558 C C . SER A 1 71 ? -6.879 -9.372 16.029 1.00 94.50 71 SER A C 1
ATOM 560 O O . SER A 1 71 ? -6.305 -9.794 15.020 1.00 94.50 71 SER A O 1
ATOM 562 N N . ARG A 1 72 ? -8.162 -8.989 16.008 1.00 94.25 72 ARG A N 1
ATOM 563 C CA . ARG A 1 72 ? -9.001 -9.086 14.807 1.00 94.25 72 ARG A CA 1
ATOM 564 C C . ARG A 1 72 ? -8.562 -8.099 13.736 1.00 94.25 72 ARG A C 1
ATOM 566 O O . ARG A 1 72 ? -8.471 -8.484 12.573 1.00 94.25 72 ARG A O 1
ATOM 573 N N . TRP A 1 73 ? -8.238 -6.865 14.113 1.00 94.38 73 TRP A N 1
ATOM 574 C CA . TRP A 1 73 ? -7.767 -5.872 13.152 1.00 94.38 73 TRP A CA 1
ATOM 575 C C . TRP A 1 73 ? -6.416 -6.256 12.542 1.00 94.38 73 TRP A C 1
ATOM 577 O O . TRP A 1 73 ? -6.237 -6.165 11.329 1.00 94.38 73 TRP A O 1
ATOM 587 N N . ARG A 1 74 ? -5.488 -6.794 13.345 1.00 92.88 74 ARG A N 1
ATOM 588 C CA . ARG A 1 74 ? -4.215 -7.340 12.851 1.00 92.88 74 ARG A CA 1
ATOM 589 C C . ARG A 1 74 ? -4.439 -8.393 11.763 1.00 92.88 74 ARG A C 1
ATOM 591 O O . ARG A 1 74 ? -3.745 -8.374 10.749 1.00 92.88 74 ARG A O 1
ATOM 598 N N . ALA A 1 75 ? -5.401 -9.299 11.948 1.00 91.62 75 ALA A N 1
ATOM 599 C CA . ALA A 1 75 ? -5.715 -10.321 10.949 1.00 91.62 75 ALA A CA 1
ATOM 600 C C . ALA A 1 75 ? -6.175 -9.705 9.614 1.00 91.62 75 ALA A C 1
ATOM 602 O O . ALA A 1 75 ? -5.711 -10.130 8.554 1.00 91.62 75 ALA A O 1
ATOM 603 N N . ILE A 1 76 ? -7.006 -8.658 9.670 1.00 91.94 76 ILE A N 1
ATOM 604 C CA . ILE A 1 76 ? -7.469 -7.913 8.488 1.00 91.94 76 ILE A CA 1
ATOM 605 C C . ILE A 1 76 ? -6.289 -7.242 7.782 1.00 91.94 76 ILE A C 1
ATOM 607 O O . ILE A 1 76 ? -6.124 -7.399 6.574 1.00 91.94 76 ILE A O 1
ATOM 611 N N . VAL A 1 77 ? -5.419 -6.552 8.524 1.00 90.31 77 VAL A N 1
ATOM 612 C CA . VAL A 1 77 ? -4.243 -5.872 7.955 1.00 90.31 77 VAL A CA 1
ATOM 613 C C . VAL A 1 77 ? -3.308 -6.867 7.263 1.00 90.31 77 VAL A C 1
ATOM 615 O O . VAL A 1 77 ? -2.847 -6.612 6.150 1.00 90.31 77 VAL A O 1
ATOM 618 N N . ILE A 1 78 ? -3.051 -8.028 7.874 1.00 90.56 78 ILE A N 1
ATOM 619 C CA . ILE A 1 78 ? -2.217 -9.079 7.270 1.00 90.56 78 ILE A CA 1
ATOM 620 C C . ILE A 1 78 ? -2.848 -9.598 5.968 1.00 90.56 78 ILE A C 1
ATOM 622 O O . ILE A 1 78 ? -2.151 -9.723 4.958 1.00 90.56 78 ILE A O 1
ATOM 626 N N . SER A 1 79 ? -4.157 -9.861 5.975 1.00 89.38 79 SER A N 1
ATOM 627 C CA . SER A 1 79 ? -4.919 -10.292 4.794 1.00 89.38 79 SER A CA 1
ATOM 628 C C . SER A 1 79 ? -4.834 -9.260 3.660 1.00 89.38 79 SER A C 1
ATOM 630 O O . SER A 1 79 ? -4.502 -9.597 2.520 1.00 89.38 79 SER A O 1
ATOM 632 N N . GLN A 1 80 ? -5.015 -7.976 3.980 1.00 89.50 80 GLN A N 1
ATOM 633 C CA . GLN A 1 80 ? -4.901 -6.874 3.022 1.00 89.50 80 GLN A CA 1
ATOM 634 C C . GLN A 1 80 ? -3.502 -6.763 2.417 1.00 89.50 80 GLN A C 1
ATOM 636 O O . GLN A 1 80 ? -3.360 -6.634 1.201 1.00 89.50 80 GLN A O 1
ATOM 641 N N . GLN A 1 81 ? -2.459 -6.861 3.242 1.00 89.44 81 GLN A N 1
ATOM 642 C CA . GLN A 1 81 ? -1.078 -6.821 2.767 1.00 89.44 81 GLN A CA 1
ATOM 643 C C . GLN A 1 81 ? -0.744 -8.006 1.853 1.00 89.44 81 GLN A C 1
ATOM 645 O O . GLN A 1 81 ? -0.002 -7.838 0.884 1.00 89.44 81 GLN A O 1
ATOM 650 N N . ALA A 1 82 ? -1.275 -9.198 2.140 1.00 89.25 82 ALA A N 1
ATOM 651 C CA . ALA A 1 82 ? -1.109 -10.364 1.276 1.00 89.25 82 ALA A CA 1
ATOM 652 C C . ALA A 1 82 ? -1.800 -10.154 -0.081 1.00 89.25 82 ALA A C 1
ATOM 654 O O . ALA A 1 82 ? -1.161 -10.299 -1.124 1.00 89.25 82 ALA A O 1
ATOM 655 N N . ALA A 1 83 ? -3.061 -9.713 -0.071 1.00 89.25 83 ALA A N 1
ATOM 656 C CA . ALA A 1 83 ? -3.818 -9.433 -1.289 1.00 89.25 83 ALA A CA 1
ATOM 657 C C . ALA A 1 83 ? -3.155 -8.345 -2.157 1.00 89.25 83 ALA A C 1
ATOM 659 O O . ALA A 1 83 ? -3.113 -8.457 -3.384 1.00 89.25 83 ALA A O 1
ATOM 660 N N . GLU A 1 84 ? -2.593 -7.309 -1.530 1.00 89.88 84 GLU A N 1
ATOM 661 C CA . GLU A 1 84 ? -1.879 -6.244 -2.233 1.00 89.88 84 GLU A CA 1
ATOM 662 C C . GLU A 1 84 ? -0.584 -6.747 -2.882 1.00 89.88 84 GLU A C 1
ATOM 664 O O . GLU A 1 84 ? -0.297 -6.417 -4.035 1.00 89.88 84 GLU A O 1
ATOM 669 N N . LYS A 1 85 ? 0.186 -7.590 -2.182 1.00 90.69 85 LYS A N 1
ATOM 670 C CA . LYS A 1 85 ? 1.392 -8.215 -2.746 1.00 90.69 85 LYS A CA 1
ATOM 671 C C . LYS A 1 85 ? 1.063 -9.070 -3.966 1.00 90.69 85 LYS A C 1
ATOM 673 O O . LYS A 1 85 ? 1.765 -8.969 -4.974 1.00 90.69 85 LYS A O 1
ATOM 678 N N . ASP A 1 86 ? -0.012 -9.849 -3.909 1.00 90.88 86 ASP A N 1
ATOM 679 C CA . ASP A 1 86 ? -0.460 -10.671 -5.035 1.00 90.88 86 ASP A CA 1
ATOM 680 C C . ASP A 1 86 ? -0.889 -9.809 -6.229 1.00 90.88 86 ASP A C 1
ATOM 682 O O . ASP A 1 86 ? -0.519 -10.090 -7.375 1.00 90.88 86 ASP A O 1
ATOM 686 N N . ARG A 1 87 ? -1.603 -8.705 -5.970 1.00 91.38 87 ARG A N 1
ATOM 687 C CA . ARG A 1 87 ? -1.973 -7.730 -7.003 1.00 91.38 87 ARG A CA 1
ATOM 688 C C . ARG A 1 87 ? -0.736 -7.137 -7.674 1.00 91.38 87 ARG A C 1
ATOM 690 O O . ARG A 1 87 ? -0.641 -7.151 -8.901 1.00 91.38 87 ARG A O 1
ATOM 697 N N . GLN A 1 88 ? 0.235 -6.677 -6.887 1.00 92.75 88 GLN A N 1
ATOM 698 C CA . GLN A 1 88 ? 1.482 -6.113 -7.407 1.00 92.75 88 GLN A CA 1
ATOM 699 C C . GLN A 1 88 ? 2.299 -7.144 -8.192 1.00 92.75 88 GLN A C 1
ATOM 701 O O . GLN A 1 88 ? 2.879 -6.814 -9.228 1.00 92.75 88 GLN A O 1
ATOM 706 N N . ALA A 1 89 ? 2.337 -8.401 -7.745 1.00 93.19 89 ALA A N 1
ATOM 707 C CA . ALA A 1 89 ? 3.006 -9.480 -8.466 1.00 93.19 89 ALA A CA 1
ATOM 708 C C . ALA A 1 89 ? 2.355 -9.733 -9.835 1.00 93.19 89 ALA A C 1
ATOM 710 O O . ALA A 1 89 ? 3.056 -9.863 -10.844 1.00 93.19 89 ALA A O 1
ATOM 711 N N . LEU A 1 90 ? 1.019 -9.736 -9.896 1.00 93.69 90 LEU A N 1
ATOM 712 C CA . LEU A 1 90 ? 0.278 -9.892 -11.146 1.00 93.69 90 LEU A CA 1
ATOM 713 C C . LEU A 1 90 ? 0.510 -8.718 -12.106 1.00 93.69 90 LEU A C 1
ATOM 715 O O . LEU A 1 90 ? 0.698 -8.930 -13.305 1.00 93.69 90 LEU A O 1
ATOM 719 N N . GLU A 1 91 ? 0.516 -7.487 -11.600 1.00 93.50 91 GLU A N 1
ATOM 720 C CA . GLU A 1 91 ? 0.796 -6.296 -12.406 1.00 93.50 91 GLU A CA 1
ATOM 721 C C . GLU A 1 91 ? 2.223 -6.294 -12.951 1.00 93.50 91 GLU A C 1
ATOM 723 O O . GLU A 1 91 ? 2.418 -6.050 -14.143 1.00 93.50 91 GLU A O 1
ATOM 728 N N . ARG A 1 92 ? 3.214 -6.650 -12.124 1.00 94.12 92 ARG A N 1
ATOM 729 C CA . ARG A 1 92 ? 4.607 -6.810 -12.564 1.00 94.12 92 ARG A CA 1
ATOM 730 C C . ARG A 1 92 ? 4.734 -7.866 -13.651 1.00 94.12 92 ARG A C 1
ATOM 732 O O . ARG A 1 92 ? 5.397 -7.617 -14.653 1.00 94.12 92 ARG A O 1
ATOM 739 N N . LYS A 1 93 ? 4.061 -9.010 -13.499 1.00 94.50 93 LYS A N 1
ATOM 740 C CA . LYS A 1 93 ? 4.052 -10.064 -14.519 1.00 94.50 93 LYS A CA 1
ATOM 741 C C . LYS A 1 93 ? 3.473 -9.557 -15.843 1.00 94.50 93 LYS A C 1
ATOM 743 O O . LYS A 1 93 ? 4.100 -9.729 -16.881 1.00 94.50 93 LYS A O 1
ATOM 748 N N . LYS A 1 94 ? 2.332 -8.862 -15.809 1.00 94.12 94 LYS A N 1
ATOM 749 C CA . LYS A 1 94 ? 1.720 -8.263 -17.010 1.00 94.12 94 LYS A CA 1
ATOM 750 C C . LYS A 1 94 ? 2.608 -7.195 -17.652 1.00 94.12 94 LYS A C 1
ATOM 752 O O . LYS A 1 94 ? 2.647 -7.085 -18.874 1.00 94.12 94 LYS A O 1
ATOM 757 N N . ALA A 1 95 ? 3.293 -6.384 -16.848 1.00 94.12 95 ALA A N 1
ATOM 758 C CA . ALA A 1 95 ? 4.237 -5.391 -17.351 1.00 94.12 95 ALA A CA 1
ATOM 759 C C . ALA A 1 95 ? 5.427 -6.069 -18.043 1.00 94.12 95 ALA A C 1
ATOM 761 O O . ALA A 1 95 ? 5.776 -5.681 -19.156 1.00 94.12 95 ALA A O 1
ATOM 762 N N . GLN A 1 96 ? 5.982 -7.121 -17.435 1.00 94.50 96 GLN A N 1
ATOM 763 C CA . GLN A 1 96 ? 7.068 -7.897 -18.025 1.00 94.50 96 GLN A CA 1
ATOM 764 C C . GLN A 1 96 ? 6.645 -8.557 -19.341 1.00 94.50 96 GLN A C 1
ATOM 766 O O . GLN A 1 96 ? 7.347 -8.428 -20.335 1.00 94.50 96 GLN A O 1
ATOM 771 N N . GLU A 1 97 ? 5.463 -9.176 -19.390 1.00 94.06 97 GLU A N 1
ATOM 772 C CA . GLU A 1 97 ? 4.927 -9.783 -20.616 1.00 94.06 97 GLU A CA 1
ATOM 773 C C . GLU A 1 97 ? 4.800 -8.765 -21.762 1.00 94.06 97 GLU A C 1
ATOM 775 O O . GLU A 1 97 ? 5.089 -9.090 -22.914 1.00 94.06 97 GLU A O 1
ATOM 780 N N . LYS A 1 98 ? 4.416 -7.516 -21.464 1.00 94.00 98 LYS A N 1
ATOM 781 C CA . LYS A 1 98 ? 4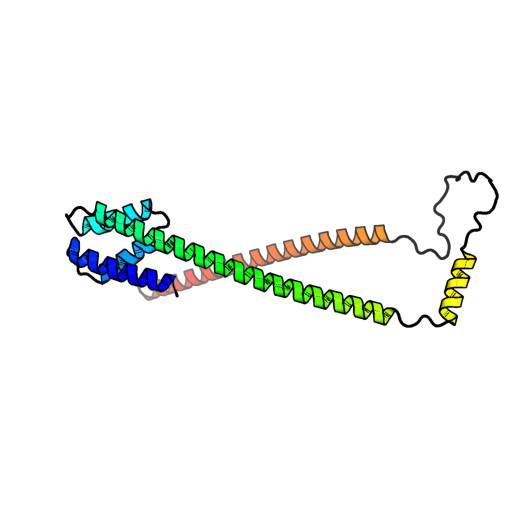.372 -6.435 -22.463 1.00 94.00 98 LYS A CA 1
ATOM 782 C C . LYS A 1 98 ? 5.763 -6.030 -22.943 1.00 94.00 98 LYS A C 1
ATOM 784 O O . LYS A 1 98 ? 5.946 -5.830 -24.140 1.00 94.00 98 LYS A O 1
ATOM 789 N N . VAL A 1 99 ? 6.729 -5.906 -22.033 1.00 94.50 99 VAL A N 1
ATOM 790 C CA . VAL A 1 99 ? 8.123 -5.589 -22.384 1.00 94.50 99 VAL A CA 1
ATOM 791 C C . VAL A 1 99 ? 8.709 -6.689 -23.267 1.00 94.50 99 VAL A C 1
ATOM 793 O O . VAL A 1 99 ? 9.285 -6.393 -24.313 1.00 94.50 99 VAL A O 1
ATOM 796 N N . ASP A 1 100 ? 8.492 -7.952 -22.904 1.00 94.25 100 ASP A N 1
ATOM 797 C CA . ASP A 1 100 ? 8.952 -9.104 -23.676 1.00 94.25 100 ASP A CA 1
ATOM 798 C C . ASP A 1 100 ? 8.297 -9.145 -25.063 1.00 94.25 100 ASP A C 1
ATOM 800 O O . ASP A 1 100 ? 8.965 -9.444 -26.052 1.00 94.25 100 ASP A O 1
ATOM 804 N N . ALA A 1 101 ? 7.005 -8.817 -25.165 1.00 94.44 101 ALA A N 1
ATOM 805 C CA . ALA A 1 101 ? 6.302 -8.738 -26.444 1.00 94.44 101 ALA A CA 1
ATOM 806 C C . ALA A 1 101 ? 6.891 -7.652 -27.358 1.00 94.44 101 ALA A C 1
ATOM 808 O O . ALA A 1 101 ? 7.192 -7.937 -28.515 1.00 94.44 101 ALA A O 1
ATOM 809 N N . ILE A 1 102 ? 7.129 -6.446 -26.829 1.00 93.62 102 ILE A N 1
ATOM 810 C CA . ILE A 1 102 ? 7.749 -5.343 -27.581 1.00 93.62 102 ILE A CA 1
ATOM 811 C C . ILE A 1 102 ? 9.170 -5.721 -28.012 1.00 93.62 102 ILE A C 1
ATOM 813 O O . ILE A 1 102 ? 9.554 -5.489 -29.155 1.00 93.62 102 ILE A O 1
ATOM 817 N N . SER A 1 103 ? 9.950 -6.344 -27.126 1.00 93.44 103 SER A N 1
ATOM 818 C CA . SER A 1 103 ? 11.307 -6.795 -27.445 1.00 93.44 103 SER A CA 1
ATOM 819 C C . SER A 1 103 ? 11.316 -7.850 -28.558 1.00 93.44 103 SER A C 1
ATOM 821 O O . SER A 1 103 ? 12.123 -7.769 -29.487 1.00 93.44 103 SER A O 1
ATOM 823 N N . ARG A 1 104 ? 10.387 -8.814 -28.520 1.00 92.69 104 ARG A N 1
ATOM 824 C CA . ARG A 1 104 ? 10.207 -9.808 -29.593 1.00 92.69 104 ARG A CA 1
ATOM 825 C C . ARG A 1 104 ? 9.807 -9.165 -30.918 1.00 92.69 104 ARG A C 1
ATOM 827 O O . ARG A 1 104 ? 10.321 -9.560 -31.957 1.00 92.69 104 ARG A O 1
ATOM 834 N N . GLU A 1 105 ? 8.920 -8.176 -30.892 1.00 92.69 105 GLU A N 1
ATOM 835 C CA . GLU A 1 105 ? 8.505 -7.452 -32.096 1.00 92.69 105 GLU A CA 1
ATOM 836 C C . GLU A 1 105 ? 9.668 -6.657 -32.704 1.00 92.69 105 GLU A C 1
ATOM 838 O O . GLU A 1 105 ? 9.931 -6.766 -33.900 1.00 92.69 105 GLU A O 1
ATOM 843 N N . GLN A 1 106 ? 10.427 -5.929 -31.881 1.00 90.94 106 GLN A N 1
ATOM 844 C CA . GLN A 1 106 ? 11.598 -5.173 -32.331 1.00 90.94 106 GLN A CA 1
ATOM 845 C C . GLN A 1 106 ? 12.691 -6.084 -32.893 1.00 90.94 106 GLN A C 1
ATOM 847 O O . GLN A 1 106 ? 13.234 -5.813 -33.961 1.00 90.94 106 GLN A O 1
ATOM 852 N N . THR A 1 107 ? 13.003 -7.186 -32.208 1.00 90.69 107 THR A N 1
ATOM 853 C CA . THR A 1 107 ? 13.998 -8.152 -32.700 1.00 90.69 107 THR A CA 1
ATOM 854 C C . THR A 1 107 ? 13.559 -8.807 -34.006 1.00 90.69 107 THR A C 1
ATOM 856 O O . THR A 1 107 ? 14.378 -8.944 -34.915 1.00 90.69 107 THR A O 1
ATOM 859 N N . ALA A 1 108 ? 12.275 -9.148 -34.148 1.00 90.06 108 ALA A N 1
ATOM 860 C CA . ALA A 1 108 ? 11.731 -9.669 -35.397 1.00 90.06 108 ALA A CA 1
ATOM 861 C C . ALA A 1 108 ? 11.799 -8.634 -36.533 1.00 90.06 108 ALA A C 1
ATOM 863 O O . ALA A 1 108 ? 12.184 -8.984 -37.649 1.00 90.06 108 ALA A O 1
ATOM 864 N N . ALA A 1 109 ? 11.486 -7.366 -36.253 1.00 90.00 109 ALA A N 1
ATOM 865 C CA . ALA A 1 109 ? 11.574 -6.280 -37.226 1.00 90.00 109 ALA A CA 1
ATOM 866 C C . ALA A 1 109 ? 13.018 -6.058 -37.706 1.00 90.00 109 ALA A C 1
ATOM 868 O O . ALA A 1 109 ? 13.262 -6.026 -38.911 1.00 90.00 109 ALA A O 1
ATOM 869 N N . ILE A 1 110 ? 13.984 -6.007 -36.783 1.00 89.06 110 ILE A N 1
ATOM 870 C CA . ILE A 1 110 ? 15.414 -5.876 -37.106 1.00 89.06 110 ILE A CA 1
ATOM 871 C C . ILE A 1 110 ? 15.898 -7.080 -37.927 1.00 89.06 110 ILE A C 1
ATOM 873 O O . ILE A 1 110 ? 16.612 -6.917 -38.916 1.00 89.06 110 ILE A O 1
ATOM 877 N N . ALA A 1 111 ? 15.498 -8.301 -37.558 1.00 86.25 111 ALA A N 1
ATOM 878 C CA . ALA A 1 111 ? 15.852 -9.501 -38.312 1.00 86.25 111 ALA A CA 1
ATOM 879 C C . ALA A 1 111 ? 15.272 -9.476 -39.738 1.00 86.25 111 ALA A C 1
ATOM 881 O O . ALA A 1 111 ? 15.967 -9.842 -40.688 1.00 86.25 111 ALA A O 1
ATOM 882 N N . ALA A 1 112 ? 14.031 -9.010 -39.902 1.00 83.88 112 ALA A N 1
ATOM 883 C CA . ALA A 1 112 ? 13.395 -8.853 -41.207 1.00 83.88 112 ALA A CA 1
ATOM 884 C C . ALA A 1 112 ? 14.079 -7.770 -42.059 1.00 83.88 112 ALA A C 1
ATOM 886 O O . ALA A 1 112 ? 14.311 -7.988 -43.248 1.00 83.88 112 ALA A O 1
ATOM 887 N N . GLU A 1 113 ? 14.465 -6.641 -41.463 1.00 82.81 113 GLU A N 1
ATOM 888 C CA . GLU A 1 113 ? 15.206 -5.571 -42.138 1.00 82.81 113 GLU A CA 1
ATOM 889 C C . GLU A 1 113 ? 16.604 -6.031 -42.577 1.00 82.81 113 GLU A C 1
ATOM 891 O O . GLU A 1 113 ? 17.013 -5.786 -43.715 1.00 82.81 113 GLU A O 1
ATOM 896 N N . MET A 1 114 ? 17.318 -6.774 -41.725 1.00 75.69 114 MET A N 1
ATOM 897 C CA . MET A 1 114 ? 18.599 -7.385 -42.090 1.00 75.69 114 MET A CA 1
ATOM 898 C C . MET A 1 114 ? 18.446 -8.416 -43.213 1.00 75.69 114 MET A C 1
ATOM 900 O O . MET A 1 114 ? 19.269 -8.449 -44.128 1.00 75.69 114 MET A O 1
ATOM 904 N N . ALA A 1 115 ? 17.393 -9.239 -43.186 1.00 76.88 115 ALA A N 1
ATOM 905 C CA . ALA A 1 115 ? 17.102 -10.193 -44.255 1.00 76.88 115 ALA A CA 1
ATOM 906 C C . ALA A 1 115 ? 16.761 -9.489 -45.580 1.00 76.88 115 ALA A C 1
ATOM 908 O O . ALA A 1 115 ? 17.244 -9.902 -46.632 1.00 76.88 115 ALA A O 1
ATOM 909 N N . ALA A 1 116 ? 15.998 -8.393 -45.536 1.00 74.25 116 ALA A N 1
ATOM 910 C CA . ALA A 1 116 ? 15.674 -7.577 -46.706 1.00 74.25 116 ALA A CA 1
ATOM 911 C C . ALA A 1 116 ? 16.894 -6.816 -47.259 1.00 74.25 116 ALA A C 1
ATOM 913 O O . ALA A 1 116 ? 17.021 -6.640 -48.471 1.00 74.25 116 ALA A O 1
ATOM 914 N N . SER A 1 117 ? 17.810 -6.398 -46.381 1.00 66.31 117 SER A N 1
ATOM 915 C CA . SER A 1 117 ? 19.087 -5.768 -46.748 1.00 66.31 117 SER A CA 1
ATOM 916 C C . SER A 1 117 ? 20.087 -6.775 -47.318 1.00 66.31 117 SER A C 1
ATOM 918 O O . SER A 1 117 ? 20.935 -6.414 -48.128 1.00 66.31 117 SER A O 1
ATOM 920 N N . ARG A 1 118 ? 19.927 -8.065 -46.998 1.00 61.97 118 ARG A N 1
ATOM 921 C CA . ARG A 1 118 ? 20.564 -9.208 -47.674 1.00 61.97 118 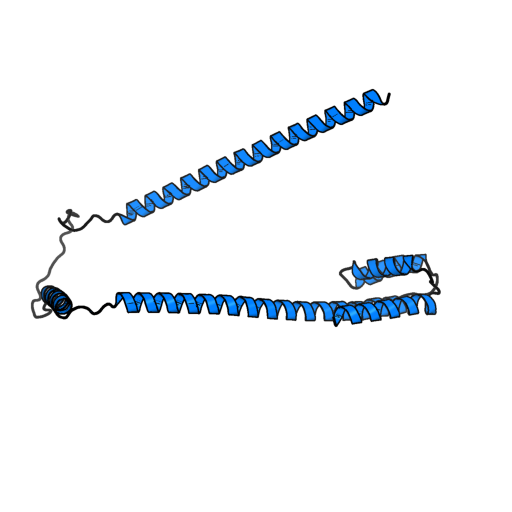ARG A CA 1
ATOM 922 C C . ARG A 1 118 ? 19.976 -9.484 -49.067 1.00 61.97 118 ARG A C 1
ATOM 924 O O . ARG A 1 118 ? 19.977 -10.630 -49.517 1.00 61.97 118 ARG A O 1
ATOM 931 N N . LYS A 1 119 ? 19.503 -8.439 -49.760 1.00 58.78 119 LYS A N 1
ATOM 932 C CA . LYS A 1 119 ? 19.204 -8.476 -51.195 1.00 58.78 119 LYS A CA 1
ATOM 933 C C . LYS A 1 119 ? 20.344 -9.188 -51.913 1.00 58.78 119 LYS A C 1
ATOM 935 O O . LYS A 1 119 ? 21.516 -8.909 -51.667 1.00 58.78 119 LYS A O 1
ATOM 940 N N . GLU A 1 120 ? 19.953 -10.153 -52.735 1.00 60.03 120 GLU A N 1
ATOM 941 C CA . GLU A 1 120 ? 20.815 -11.059 -53.479 1.00 60.03 120 GLU A CA 1
ATOM 942 C C . GLU A 1 120 ? 21.987 -10.293 -54.093 1.00 60.03 120 GLU A C 1
ATOM 944 O O . GLU A 1 120 ? 21.805 -9.498 -55.015 1.00 60.03 120 GLU A O 1
ATOM 949 N N . ILE A 1 121 ? 23.194 -10.514 -53.561 1.00 59.50 121 ILE A N 1
ATOM 950 C CA . ILE A 1 121 ? 24.413 -10.034 -54.204 1.00 59.50 121 ILE A CA 1
ATOM 951 C C . ILE A 1 121 ? 24.419 -10.684 -55.586 1.00 59.50 121 ILE A C 1
ATOM 953 O O . ILE A 1 121 ? 24.581 -11.904 -55.699 1.00 59.50 121 ILE A O 1
ATOM 957 N N . SER A 1 122 ? 24.204 -9.872 -56.622 1.00 63.94 122 SER A N 1
ATOM 958 C CA . SER A 1 122 ? 24.268 -10.315 -58.011 1.00 63.94 122 SER A CA 1
ATOM 959 C C . SER A 1 122 ? 25.594 -11.053 -58.240 1.00 63.94 122 SER A C 1
ATOM 961 O O . SER A 1 122 ? 26.617 -10.658 -57.667 1.00 63.94 122 SER A O 1
ATOM 963 N N . PRO A 1 123 ? 25.635 -12.115 -59.065 1.00 69.50 123 PRO A N 1
ATOM 964 C CA . PRO A 1 123 ? 26.875 -12.838 -59.349 1.00 69.50 123 PRO A CA 1
ATOM 965 C C . PRO A 1 123 ? 28.020 -11.915 -59.802 1.00 69.50 123 PRO A C 1
ATOM 967 O O . PRO A 1 123 ? 29.179 -12.193 -59.497 1.00 69.50 123 PRO A O 1
ATOM 970 N N . GLU A 1 124 ? 27.717 -10.787 -60.453 1.00 69.75 124 GLU A N 1
ATOM 971 C CA . GLU A 1 124 ? 28.720 -9.782 -60.828 1.00 69.75 124 GLU A CA 1
ATOM 972 C C . GLU A 1 124 ? 29.294 -9.018 -59.629 1.00 69.75 124 GLU A C 1
ATOM 974 O O . GLU A 1 124 ? 30.497 -8.772 -59.556 1.00 69.75 124 GLU A O 1
ATOM 979 N N . GLU A 1 125 ? 28.449 -8.665 -58.668 1.00 72.69 125 GLU A N 1
ATOM 980 C CA . GLU A 1 125 ? 28.834 -7.911 -57.476 1.00 72.69 125 GLU A CA 1
ATOM 981 C C . GLU A 1 125 ? 29.615 -8.794 -56.496 1.00 72.69 125 GLU A C 1
ATOM 983 O O . GLU A 1 125 ? 30.603 -8.361 -55.902 1.00 72.69 125 GLU A O 1
ATOM 988 N N . ARG A 1 126 ? 29.272 -10.087 -56.447 1.00 77.62 126 ARG A N 1
ATOM 989 C CA . ARG A 1 126 ? 30.062 -11.108 -55.755 1.00 77.62 126 ARG A CA 1
ATOM 990 C C . ARG A 1 126 ? 31.437 -11.276 -56.401 1.00 77.62 126 ARG A C 1
ATOM 992 O O . ARG A 1 126 ? 32.431 -11.295 -55.687 1.00 77.62 126 ARG A O 1
ATOM 999 N N . LYS A 1 127 ? 31.508 -11.318 -57.735 1.00 78.94 127 LYS A N 1
ATOM 1000 C CA . LYS A 1 127 ? 32.780 -11.414 -58.465 1.00 78.94 127 LYS A CA 1
ATOM 1001 C C . LYS A 1 127 ? 33.668 -10.184 -58.252 1.00 78.94 127 LYS A C 1
ATOM 1003 O O . LYS A 1 127 ? 34.872 -10.338 -58.097 1.00 78.94 127 LYS A O 1
ATOM 1008 N N . ARG A 1 128 ? 33.093 -8.975 -58.194 1.00 80.00 128 ARG A N 1
ATOM 1009 C CA . ARG A 1 128 ? 33.843 -7.752 -57.847 1.00 80.00 128 ARG A CA 1
ATOM 1010 C C . ARG A 1 128 ? 34.370 -7.787 -56.418 1.00 80.00 128 ARG A C 1
ATOM 1012 O O . ARG A 1 128 ? 35.529 -7.456 -56.202 1.00 80.00 128 ARG A O 1
ATOM 1019 N N . ARG A 1 129 ? 33.546 -8.211 -55.457 1.00 81.38 129 ARG A N 1
ATOM 1020 C CA . ARG A 1 129 ? 33.968 -8.362 -54.059 1.00 81.38 129 ARG A CA 1
ATOM 1021 C C . ARG A 1 129 ? 35.107 -9.372 -53.926 1.00 81.38 129 ARG A C 1
ATOM 1023 O O . ARG A 1 129 ? 36.086 -9.087 -53.248 1.00 81.38 129 ARG A O 1
ATOM 1030 N N . ASP A 1 130 ? 34.981 -10.526 -54.574 1.00 81.31 130 ASP A N 1
ATOM 1031 C CA . ASP A 1 130 ? 35.984 -11.587 -54.504 1.00 81.31 130 ASP A CA 1
ATOM 1032 C C . ASP A 1 130 ? 37.299 -11.149 -55.191 1.00 81.31 130 ASP A C 1
ATOM 1034 O O . ASP A 1 130 ? 38.366 -11.385 -54.640 1.00 81.31 130 ASP A O 1
ATOM 1038 N N . ALA A 1 131 ? 37.237 -10.397 -56.300 1.00 82.19 131 ALA A N 1
ATOM 1039 C CA . ALA A 1 131 ? 38.423 -9.820 -56.948 1.00 82.19 131 ALA A CA 1
ATOM 1040 C C . ALA A 1 131 ? 39.145 -8.770 -56.081 1.00 82.19 131 ALA A C 1
ATOM 1042 O O . ALA A 1 131 ? 40.370 -8.716 -56.072 1.00 82.19 131 ALA A O 1
ATOM 1043 N N . ILE A 1 132 ? 38.401 -7.947 -55.333 1.00 80.62 132 ILE A N 1
ATOM 1044 C CA . ILE A 1 132 ? 38.993 -7.007 -54.370 1.00 80.62 132 ILE A CA 1
ATOM 1045 C C . ILE A 1 132 ? 39.658 -7.783 -53.228 1.00 80.62 132 ILE A C 1
ATOM 1047 O O . ILE A 1 132 ? 40.787 -7.481 -52.863 1.00 80.62 132 ILE A O 1
ATOM 1051 N N . LEU A 1 133 ? 38.993 -8.807 -52.683 1.00 80.88 133 LEU A N 1
ATOM 1052 C CA . LEU A 1 133 ? 39.576 -9.649 -51.633 1.00 80.88 133 LEU A CA 1
ATOM 1053 C C . LEU A 1 133 ? 40.857 -10.348 -52.098 1.00 80.88 133 LEU A C 1
ATOM 1055 O O . LEU A 1 133 ? 41.787 -10.454 -51.313 1.00 80.88 133 LEU A O 1
ATOM 1059 N N . GLU A 1 134 ? 40.920 -10.777 -53.357 1.00 79.56 134 GLU A N 1
ATOM 1060 C CA . GLU A 1 134 ? 42.113 -11.380 -53.958 1.00 79.56 134 GLU A CA 1
ATOM 1061 C C . GLU A 1 134 ? 43.235 -10.354 -54.174 1.00 79.56 134 GLU A C 1
ATOM 1063 O O . GLU A 1 134 ? 44.394 -10.647 -53.908 1.00 79.56 134 GLU A O 1
ATOM 1068 N N . GLN A 1 135 ? 42.902 -9.115 -54.552 1.00 73.38 135 GLN A N 1
ATOM 1069 C CA . GLN A 1 135 ? 43.875 -8.024 -54.681 1.00 73.38 135 GLN A CA 1
ATOM 1070 C C . GLN A 1 135 ? 44.539 -7.646 -53.344 1.00 73.38 135 GLN A C 1
ATOM 1072 O O . GLN A 1 135 ? 45.681 -7.192 -53.333 1.00 73.38 135 GLN A O 1
ATOM 1077 N N . TYR A 1 136 ? 43.831 -7.828 -52.226 1.00 71.00 136 TYR A N 1
ATOM 1078 C CA . TYR A 1 136 ? 44.341 -7.583 -50.872 1.00 71.00 136 TYR A CA 1
ATOM 1079 C C . TYR A 1 136 ? 44.691 -8.868 -50.112 1.00 71.00 136 TYR A C 1
ATOM 1081 O O . TYR A 1 136 ? 45.056 -8.798 -48.936 1.00 71.00 136 TYR A O 1
ATOM 1089 N N . ALA A 1 137 ? 44.591 -10.035 -50.752 1.00 71.75 137 ALA A N 1
ATOM 1090 C CA . ALA A 1 137 ? 45.080 -11.281 -50.190 1.00 71.75 137 ALA A CA 1
ATOM 1091 C C . ALA A 1 137 ? 46.609 -11.226 -50.222 1.00 71.75 137 ALA A C 1
ATOM 1093 O O . ALA A 1 137 ? 47.246 -11.573 -51.212 1.00 71.75 137 ALA A O 1
ATOM 1094 N N . TYR A 1 138 ? 47.190 -10.712 -49.140 1.00 53.38 138 TYR A N 1
ATOM 1095 C CA . TYR A 1 138 ? 48.629 -10.696 -48.933 1.00 53.38 138 TYR A CA 1
ATOM 1096 C C . TYR A 1 138 ? 49.137 -12.143 -48.950 1.00 53.38 138 TYR A C 1
ATOM 1098 O O . TYR A 1 138 ? 48.727 -12.962 -48.123 1.00 53.38 138 TYR A O 1
ATOM 1106 N N . ASP A 1 139 ? 50.000 -12.458 -49.913 1.00 55.06 139 ASP A N 1
ATOM 1107 C CA . ASP A 1 139 ? 50.710 -13.728 -49.983 1.00 55.06 139 ASP A CA 1
ATOM 1108 C C . ASP A 1 139 ? 51.684 -13.784 -48.799 1.00 55.06 139 ASP A C 1
ATOM 1110 O O . ASP A 1 139 ? 52.753 -13.177 -48.817 1.00 55.06 139 ASP A O 1
ATOM 1114 N N . HIS A 1 140 ? 51.306 -14.470 -47.719 1.00 49.34 140 HIS A N 1
ATOM 1115 C CA . HIS A 1 140 ? 52.239 -14.848 -46.652 1.00 49.34 140 HIS A CA 1
ATOM 1116 C C . HIS A 1 140 ? 53.113 -16.023 -47.123 1.00 49.34 140 HIS A C 1
ATOM 1118 O O . HIS A 1 140 ? 53.156 -17.091 -46.511 1.00 49.34 140 HIS A O 1
ATOM 1124 N N . GLY A 1 141 ? 53.804 -15.812 -48.239 1.00 48.72 141 GLY A N 1
ATOM 1125 C CA . GLY A 1 141 ? 54.750 -16.727 -48.846 1.00 48.72 141 GLY A CA 1
ATOM 1126 C C . GLY A 1 141 ? 56.096 -16.037 -49.025 1.00 48.72 141 GLY A C 1
ATOM 1127 O O . GLY A 1 141 ? 56.339 -15.438 -50.059 1.00 48.72 141 GLY A O 1
ATOM 1128 N N . SER A 1 142 ? 56.978 -16.195 -48.031 1.00 48.78 142 SER A N 1
ATOM 1129 C CA . SER A 1 142 ? 58.436 -16.024 -48.149 1.00 48.78 142 SER A CA 1
ATOM 1130 C C . SER A 1 142 ? 58.961 -14.635 -48.552 1.00 48.78 142 SER A C 1
ATOM 1132 O O . SER A 1 142 ? 59.300 -14.427 -49.711 1.00 48.78 142 SER A O 1
ATOM 1134 N N . ASP A 1 143 ? 59.205 -13.760 -47.575 1.00 41.53 143 ASP A N 1
ATOM 1135 C CA . ASP A 1 143 ? 60.583 -13.307 -47.316 1.00 41.53 143 ASP A CA 1
ATOM 1136 C C . ASP A 1 143 ? 60.683 -12.659 -45.928 1.00 41.53 143 ASP A C 1
ATOM 1138 O O . ASP A 1 143 ? 59.870 -11.811 -45.554 1.00 41.53 143 ASP A O 1
ATOM 1142 N N . GLU A 1 144 ? 61.661 -13.108 -45.147 1.00 50.34 144 GLU A N 1
ATOM 1143 C CA . GLU A 1 144 ? 62.145 -12.406 -43.960 1.00 50.34 144 GLU A CA 1
ATOM 1144 C C . GLU A 1 144 ? 62.984 -11.218 -44.442 1.00 50.34 144 GLU A C 1
ATOM 1146 O O . GLU A 1 144 ? 64.174 -11.373 -44.697 1.00 50.34 144 GLU A O 1
ATOM 1151 N N . GLU A 1 145 ? 62.400 -10.025 -44.540 1.00 45.66 145 GLU A N 1
ATOM 1152 C CA . GLU A 1 145 ? 63.195 -8.796 -44.533 1.00 45.66 145 GLU A CA 1
ATOM 1153 C C . GLU A 1 145 ? 62.660 -7.824 -43.478 1.00 45.66 145 GLU A C 1
ATOM 1155 O O . GLU A 1 145 ? 61.506 -7.391 -43.495 1.00 45.66 145 GLU A O 1
ATOM 1160 N N . ASP A 1 146 ? 63.543 -7.542 -42.518 1.00 47.25 146 ASP A N 1
ATOM 1161 C CA . ASP A 1 146 ? 63.382 -6.624 -41.398 1.00 47.25 146 ASP A CA 1
ATOM 1162 C C . ASP A 1 146 ? 62.887 -5.245 -41.858 1.00 47.25 146 ASP A C 1
ATOM 1164 O O . ASP A 1 146 ? 63.630 -4.463 -42.456 1.00 47.25 146 ASP A O 1
ATOM 1168 N N . TYR A 1 147 ? 61.653 -4.894 -41.492 1.00 44.66 147 TYR A N 1
ATOM 1169 C CA . TYR A 1 147 ? 61.195 -3.509 -41.527 1.00 44.66 147 TYR A CA 1
ATOM 1170 C C . TYR A 1 147 ? 61.362 -2.884 -40.140 1.00 44.66 147 TYR A C 1
ATOM 1172 O O . TYR A 1 147 ? 60.577 -3.127 -39.221 1.00 44.66 147 TYR A O 1
ATOM 1180 N N . VAL A 1 148 ? 62.407 -2.073 -39.989 1.00 50.31 148 VAL A N 1
ATOM 1181 C CA . VAL A 1 148 ? 62.577 -1.171 -38.846 1.00 50.31 148 VAL A CA 1
ATOM 1182 C C . VAL A 1 148 ? 61.679 0.047 -39.090 1.00 50.31 148 VAL A C 1
ATOM 1184 O O . VAL A 1 148 ? 61.895 0.734 -40.089 1.00 50.31 148 VAL A O 1
ATOM 1187 N N . PRO A 1 149 ? 60.687 0.356 -38.232 1.00 43.75 149 PRO A N 1
ATOM 1188 C CA . PRO A 1 149 ? 59.890 1.558 -38.412 1.00 43.75 149 PRO A CA 1
ATOM 1189 C C . PRO A 1 149 ? 60.736 2.774 -38.032 1.00 43.75 149 PRO A C 1
ATOM 1191 O O . PRO A 1 149 ? 61.155 2.918 -36.882 1.00 43.75 149 PRO A O 1
ATOM 1194 N N . GLU A 1 150 ? 60.994 3.635 -39.012 1.00 43.62 150 GLU A N 1
ATOM 1195 C CA . GLU A 1 150 ? 61.520 4.977 -38.795 1.00 43.62 150 GLU A CA 1
ATOM 1196 C C . GLU A 1 150 ? 60.390 5.842 -38.216 1.00 43.62 150 GLU A C 1
ATOM 1198 O O . GLU A 1 150 ? 59.342 6.032 -38.830 1.00 43.62 150 GLU A O 1
ATOM 1203 N N . ASP A 1 151 ? 60.588 6.297 -36.980 1.00 48.16 151 ASP A N 1
ATOM 1204 C CA . ASP A 1 151 ? 59.739 7.268 -36.292 1.00 48.16 151 ASP A CA 1
ATOM 1205 C C . ASP A 1 151 ? 59.778 8.593 -37.080 1.00 48.16 151 ASP A C 1
ATOM 1207 O O . ASP A 1 151 ? 60.781 9.309 -37.042 1.00 48.16 151 ASP A O 1
ATOM 1211 N N . GLY A 1 152 ? 58.714 8.925 -37.817 1.00 44.59 152 GLY A N 1
ATOM 1212 C CA . GLY A 1 152 ? 58.675 10.170 -38.585 1.00 44.59 152 GLY A CA 1
ATOM 1213 C C . GLY A 1 152 ? 57.370 10.425 -39.336 1.00 44.59 152 GLY A C 1
ATOM 1214 O O . GLY A 1 152 ? 57.091 9.777 -40.331 1.00 44.59 152 GLY A O 1
ATOM 1215 N N . GLU A 1 153 ? 56.635 11.430 -38.854 1.00 46.44 153 GLU A N 1
ATOM 1216 C CA . GLU A 1 153 ? 55.616 12.230 -39.554 1.00 46.44 153 GLU A CA 1
ATOM 1217 C C . GLU A 1 153 ? 54.329 11.521 -40.024 1.00 46.44 153 GLU A C 1
ATOM 1219 O O . GLU A 1 153 ? 54.276 10.741 -40.969 1.00 46.44 153 GLU A O 1
ATOM 1224 N N . THR A 1 154 ? 53.218 11.875 -39.365 1.00 51.00 154 THR A N 1
ATOM 1225 C CA . THR A 1 154 ? 51.853 11.659 -39.859 1.00 51.00 154 THR A CA 1
ATOM 1226 C C . THR A 1 154 ? 51.617 12.518 -41.100 1.00 51.00 154 THR A C 1
ATOM 1228 O O . THR A 1 154 ? 51.019 13.592 -41.011 1.00 51.00 154 THR A O 1
ATOM 1231 N N . ASP A 1 155 ? 52.112 12.059 -42.242 1.00 50.03 155 ASP A N 1
ATOM 1232 C CA . ASP A 1 155 ? 51.762 12.617 -43.540 1.00 50.03 155 ASP A CA 1
ATOM 1233 C C . ASP A 1 155 ? 50.308 12.263 -43.883 1.00 50.03 155 ASP A C 1
ATOM 1235 O O . ASP A 1 155 ? 49.881 11.107 -43.807 1.00 50.03 155 ASP A O 1
ATOM 1239 N N . ASP A 1 156 ? 49.537 13.288 -44.254 1.00 56.62 156 ASP A N 1
ATOM 1240 C CA . ASP A 1 156 ? 48.175 13.186 -44.782 1.00 56.62 156 ASP A CA 1
ATOM 1241 C C . ASP A 1 156 ? 48.191 12.314 -46.050 1.00 56.62 156 ASP A C 1
ATOM 1243 O O . ASP A 1 156 ? 48.516 12.768 -47.151 1.00 56.62 156 ASP A O 1
ATOM 1247 N N . ILE A 1 157 ? 47.846 11.034 -45.898 1.00 60.62 157 ILE A N 1
ATOM 1248 C CA . ILE A 1 157 ? 47.768 10.082 -47.008 1.00 60.62 157 ILE A CA 1
ATOM 1249 C C . ILE A 1 157 ? 46.590 10.490 -47.916 1.00 60.62 157 ILE A C 1
ATOM 1251 O O . ILE A 1 157 ? 45.434 10.441 -47.473 1.00 60.62 157 ILE A O 1
ATOM 1255 N N . PRO A 1 158 ? 46.818 10.850 -49.197 1.00 55.72 158 PRO A N 1
ATOM 1256 C CA . PRO A 1 158 ? 45.746 11.272 -50.093 1.00 55.72 158 PRO A CA 1
ATOM 1257 C C . PRO A 1 158 ? 44.718 10.150 -50.281 1.00 55.72 158 PRO A C 1
ATOM 1259 O O . PRO A 1 158 ? 45.033 9.086 -50.810 1.00 55.72 158 PRO A O 1
ATOM 1262 N N . GLY A 1 159 ? 43.476 10.396 -49.860 1.00 61.88 159 GLY A N 1
ATOM 1263 C CA . GLY A 1 159 ? 42.365 9.441 -49.970 1.00 61.88 159 GLY A CA 1
ATOM 1264 C C . GLY A 1 159 ? 41.908 8.821 -48.647 1.00 61.88 159 GLY A C 1
ATOM 1265 O O . GLY A 1 159 ? 40.865 8.168 -48.631 1.00 61.88 159 GLY A O 1
ATOM 1266 N N . ILE A 1 160 ? 42.613 9.068 -47.538 1.00 63.72 160 ILE A N 1
ATOM 1267 C CA . ILE A 1 160 ? 42.155 8.699 -46.194 1.00 63.72 160 ILE A CA 1
ATOM 1268 C C . ILE A 1 160 ? 41.688 9.973 -45.490 1.00 63.72 160 ILE A C 1
ATOM 1270 O O . ILE A 1 160 ? 42.462 10.895 -45.261 1.00 63.72 160 ILE A O 1
ATOM 1274 N N . ALA A 1 161 ? 40.392 10.052 -45.185 1.00 66.50 161 ALA A N 1
ATOM 1275 C CA . ALA A 1 161 ? 39.847 11.189 -44.454 1.00 66.50 161 ALA A CA 1
ATOM 1276 C C . ALA A 1 161 ? 40.452 11.253 -43.042 1.00 66.50 161 ALA A C 1
ATOM 1278 O O . ALA A 1 161 ? 40.511 10.236 -42.345 1.00 66.50 161 ALA A O 1
ATOM 1279 N N . ALA A 1 162 ? 40.865 12.452 -42.625 1.00 73.56 162 ALA A N 1
ATOM 1280 C CA . ALA A 1 162 ? 41.420 12.692 -41.300 1.00 73.56 162 ALA A CA 1
ATOM 1281 C C . ALA A 1 162 ? 40.469 12.217 -40.187 1.00 73.56 162 ALA A C 1
ATOM 1283 O O . ALA A 1 162 ? 39.239 12.298 -40.291 1.00 73.56 162 ALA A O 1
ATOM 1284 N N . ASN A 1 163 ? 41.049 11.709 -39.099 1.00 77.69 163 ASN A N 1
ATOM 1285 C CA . ASN A 1 163 ? 40.290 11.212 -37.961 1.00 77.69 163 ASN A CA 1
ATOM 1286 C C . ASN A 1 163 ? 39.610 12.373 -37.213 1.00 77.69 163 ASN A C 1
ATOM 1288 O O . ASN A 1 163 ? 40.241 13.098 -36.449 1.00 77.69 163 ASN A O 1
ATOM 1292 N N . ASN A 1 164 ? 38.297 12.513 -37.399 1.00 80.81 164 ASN A N 1
ATOM 1293 C CA . ASN A 1 164 ? 37.497 13.567 -36.770 1.00 80.81 164 ASN A CA 1
ATOM 1294 C C . ASN A 1 164 ? 36.909 13.168 -35.405 1.00 80.81 164 ASN A C 1
ATOM 1296 O O . ASN A 1 164 ? 36.145 13.938 -34.823 1.00 80.81 164 ASN A O 1
ATOM 1300 N N . ASN A 1 165 ? 37.253 11.997 -34.858 1.00 82.19 165 ASN A N 1
ATOM 1301 C CA . ASN A 1 165 ? 36.645 11.505 -33.618 1.00 82.19 165 ASN A CA 1
ATOM 1302 C C . ASN A 1 165 ? 36.968 12.423 -32.434 1.00 82.19 165 ASN A C 1
ATOM 1304 O O . ASN A 1 165 ? 36.102 12.697 -31.606 1.00 82.19 165 ASN A O 1
ATOM 1308 N N . GLN A 1 166 ? 38.194 12.948 -32.378 1.00 78.12 166 GLN A N 1
ATOM 1309 C CA . GLN A 1 166 ? 38.603 13.874 -31.323 1.00 78.12 166 GLN A CA 1
ATOM 1310 C C . GLN A 1 166 ? 37.832 15.202 -31.396 1.00 78.12 166 GLN A C 1
ATOM 1312 O O . GLN A 1 166 ? 37.397 15.712 -30.363 1.00 78.12 166 GLN A O 1
ATOM 1317 N N . ALA A 1 167 ? 37.610 15.731 -32.604 1.00 81.56 167 ALA A N 1
ATOM 1318 C CA . ALA A 1 167 ? 36.818 16.941 -32.816 1.00 81.56 167 ALA A CA 1
ATOM 1319 C C . ALA A 1 167 ? 35.340 16.719 -32.451 1.00 81.56 167 ALA A C 1
ATOM 1321 O O . ALA A 1 167 ? 34.762 17.515 -31.716 1.00 81.56 167 ALA A O 1
ATOM 1322 N N . MET A 1 168 ? 34.753 15.590 -32.865 1.00 81.00 168 MET A N 1
ATOM 1323 C CA . MET A 1 168 ? 33.366 15.244 -32.528 1.00 81.00 168 MET A CA 1
ATOM 1324 C C . MET A 1 168 ? 33.148 15.095 -31.018 1.00 81.00 168 MET A C 1
ATOM 1326 O O . MET A 1 168 ? 32.138 15.562 -30.491 1.00 81.00 168 MET A O 1
ATOM 1330 N N . VAL A 1 169 ? 34.092 14.479 -30.300 1.00 86.06 169 VAL A N 1
ATOM 1331 C CA . VAL A 1 169 ? 34.012 14.343 -28.837 1.00 86.06 169 VAL A CA 1
ATOM 1332 C C . VAL A 1 169 ? 34.140 15.707 -28.149 1.00 86.06 169 VAL A C 1
ATOM 1334 O O . VAL A 1 169 ? 33.380 16.001 -27.223 1.00 86.06 169 VAL A O 1
ATOM 1337 N N . ALA A 1 170 ? 35.046 16.572 -28.614 1.00 87.00 170 ALA A N 1
ATOM 1338 C CA . ALA A 1 170 ? 35.199 17.922 -28.073 1.00 87.00 170 ALA A CA 1
ATOM 1339 C C . ALA A 1 170 ? 33.931 18.775 -28.269 1.00 87.00 170 ALA A C 1
ATOM 1341 O O . ALA A 1 170 ? 33.466 19.412 -27.317 1.00 87.00 170 ALA A O 1
ATOM 1342 N N . ASP A 1 171 ? 33.330 18.729 -29.459 1.00 88.94 171 ASP A N 1
ATOM 1343 C CA . ASP A 1 171 ? 32.088 19.443 -29.767 1.00 88.94 171 ASP A CA 1
ATOM 1344 C C . ASP A 1 171 ? 30.913 18.927 -28.936 1.00 88.94 171 ASP A C 1
ATOM 1346 O O . ASP A 1 171 ? 30.130 19.719 -28.404 1.00 88.94 171 ASP A O 1
ATOM 1350 N N . TYR A 1 172 ? 30.817 17.610 -28.746 1.00 89.62 172 TYR A N 1
ATOM 1351 C CA . TYR A 1 172 ? 29.789 17.005 -27.904 1.00 89.62 172 TYR A CA 1
ATOM 1352 C C . TYR A 1 172 ? 29.875 17.493 -26.449 1.00 89.62 172 TYR A C 1
ATOM 1354 O O . TYR A 1 172 ? 28.872 17.920 -25.867 1.00 89.62 172 TYR A O 1
ATOM 1362 N N . HIS A 1 173 ? 31.075 17.510 -25.860 1.00 90.00 173 HIS A N 1
ATOM 1363 C CA . HIS A 1 173 ? 31.273 18.026 -24.502 1.00 90.00 173 HIS A CA 1
ATOM 1364 C C . HIS A 1 173 ? 30.982 19.529 -24.392 1.00 90.00 173 HIS A C 1
ATOM 1366 O O . HIS A 1 173 ? 30.419 19.983 -23.389 1.00 90.00 173 HIS A O 1
ATOM 1372 N N . LEU A 1 174 ? 31.324 20.313 -25.419 1.00 92.25 174 LEU A N 1
ATOM 1373 C CA . LEU A 1 174 ? 31.015 21.740 -25.459 1.00 92.25 174 LEU A CA 1
ATOM 1374 C C . LEU A 1 174 ? 29.502 21.989 -25.518 1.00 92.25 174 LEU A C 1
ATOM 1376 O O . LEU A 1 174 ? 28.994 22.821 -24.760 1.00 92.25 174 LEU A O 1
ATOM 1380 N N . GLN A 1 175 ? 28.782 21.247 -26.363 1.00 89.62 175 GLN A N 1
ATOM 1381 C CA . GLN A 1 175 ? 27.326 21.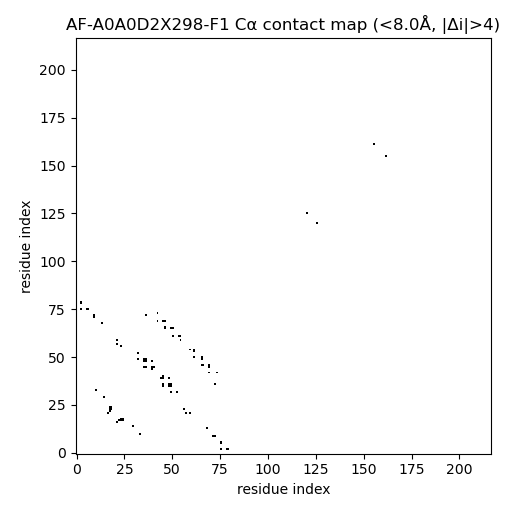329 -26.473 1.00 89.62 175 GLN A CA 1
ATOM 1382 C C . GLN A 1 175 ? 26.641 20.955 -25.159 1.00 89.62 175 GLN A C 1
ATOM 1384 O O . GLN A 1 175 ? 25.769 21.699 -24.710 1.00 89.62 175 GLN A O 1
ATOM 1389 N N . GLN A 1 176 ? 27.084 19.888 -24.484 1.00 92.12 176 GLN A N 1
ATOM 1390 C CA . GLN A 1 176 ? 26.551 19.536 -23.165 1.00 92.12 176 GLN A CA 1
ATOM 1391 C C . GLN A 1 176 ? 26.748 20.659 -22.141 1.00 92.12 176 GLN A C 1
ATOM 1393 O O . GLN A 1 176 ? 25.821 21.001 -21.405 1.00 92.12 176 GLN A O 1
ATOM 1398 N N . ARG A 1 177 ? 27.930 21.290 -22.111 1.00 90.62 177 ARG A N 1
ATOM 1399 C CA . ARG A 1 177 ? 28.195 22.401 -21.185 1.00 90.62 177 ARG A CA 1
ATOM 1400 C C . ARG A 1 177 ? 27.321 23.621 -21.486 1.00 90.62 177 ARG A C 1
ATOM 1402 O O . ARG A 1 177 ? 26.865 24.287 -20.557 1.00 90.62 177 ARG A O 1
ATOM 1409 N N . MET A 1 178 ? 27.088 23.925 -22.764 1.00 90.19 178 MET A N 1
ATOM 1410 C CA . MET A 1 178 ? 26.205 25.022 -23.174 1.00 90.19 178 MET A CA 1
ATOM 1411 C C . MET A 1 178 ? 24.740 24.738 -22.830 1.00 90.19 178 MET A C 1
ATOM 1413 O O . MET A 1 178 ? 24.070 25.623 -22.299 1.00 90.19 178 MET A O 1
ATOM 1417 N N . GLN A 1 179 ? 24.263 23.513 -23.063 1.00 91.62 179 GLN A N 1
ATOM 1418 C CA . GLN A 1 179 ? 22.906 23.091 -22.708 1.00 91.62 179 GLN A CA 1
ATOM 1419 C C . GLN A 1 179 ? 22.676 23.171 -21.198 1.00 91.62 179 GLN A C 1
ATOM 1421 O O . GLN A 1 179 ? 21.731 23.827 -20.767 1.00 91.62 179 GLN A O 1
ATOM 1426 N N . ALA A 1 180 ? 23.591 22.632 -20.389 1.00 92.75 180 ALA A N 1
ATOM 1427 C CA . ALA A 1 180 ? 23.477 22.686 -18.932 1.00 92.75 180 ALA A CA 1
ATOM 1428 C C . ALA A 1 180 ? 23.433 24.132 -18.401 1.00 92.75 180 ALA A C 1
ATOM 1430 O O . ALA A 1 180 ? 22.667 24.449 -17.488 1.00 92.75 180 ALA A O 1
ATOM 1431 N N . LYS A 1 181 ? 24.223 25.040 -18.995 1.00 94.00 181 LYS A N 1
ATOM 1432 C CA . LYS A 1 181 ? 24.198 26.464 -18.635 1.00 94.00 181 LYS A CA 1
ATOM 1433 C C . LYS A 1 181 ? 22.870 27.124 -19.024 1.00 94.00 181 LYS A C 1
ATOM 1435 O O . LYS A 1 181 ? 22.295 27.837 -18.205 1.00 94.00 181 LYS A O 1
ATOM 1440 N N . ALA A 1 182 ? 22.364 26.853 -20.226 1.00 92.69 182 ALA A N 1
ATOM 1441 C CA . ALA A 1 182 ? 21.093 27.395 -20.702 1.00 92.69 182 ALA A CA 1
ATOM 1442 C C . ALA A 1 182 ? 19.898 26.898 -19.868 1.00 92.69 182 ALA A C 1
ATOM 1444 O O . ALA A 1 182 ? 19.023 27.685 -19.508 1.00 92.69 182 ALA A O 1
ATOM 1445 N N . GLU A 1 183 ? 19.875 25.614 -19.507 1.00 92.25 183 GLU A N 1
ATOM 1446 C CA . GLU A 1 183 ? 18.846 25.034 -18.637 1.00 92.25 183 GLU A CA 1
ATOM 1447 C C . GLU A 1 183 ? 18.889 25.632 -17.230 1.00 92.25 183 GLU A C 1
ATOM 1449 O O . GLU A 1 183 ? 17.845 25.964 -16.661 1.00 92.25 183 GLU A O 1
ATOM 1454 N N . HIS A 1 184 ? 20.089 25.833 -16.676 1.00 94.00 184 HIS A N 1
ATOM 1455 C CA . HIS A 1 184 ? 20.238 26.467 -15.373 1.00 94.00 184 HIS A CA 1
ATOM 1456 C C . HIS A 1 184 ? 19.745 27.919 -15.387 1.00 94.00 184 HIS A C 1
ATOM 1458 O O . HIS A 1 184 ? 18.962 28.303 -14.515 1.00 94.00 184 HIS A O 1
ATOM 1464 N N . GLU A 1 185 ? 20.142 28.709 -16.387 1.00 92.56 185 GLU A N 1
ATOM 1465 C CA . GLU A 1 185 ? 19.681 30.090 -16.555 1.00 92.56 185 GLU A CA 1
ATOM 1466 C C . GLU A 1 185 ? 18.159 30.156 -16.752 1.00 92.56 185 GLU A C 1
ATOM 1468 O O . GLU A 1 185 ? 17.489 30.983 -16.129 1.00 92.56 185 GLU A O 1
ATOM 1473 N N . GLN A 1 186 ? 17.584 29.239 -17.539 1.00 93.19 186 GLN A N 1
ATOM 1474 C CA . GLN A 1 186 ? 16.136 29.151 -17.731 1.00 93.19 186 GLN A CA 1
ATOM 1475 C C . GLN A 1 186 ? 15.407 28.801 -16.428 1.00 93.19 186 GLN A C 1
ATOM 1477 O O . GLN A 1 18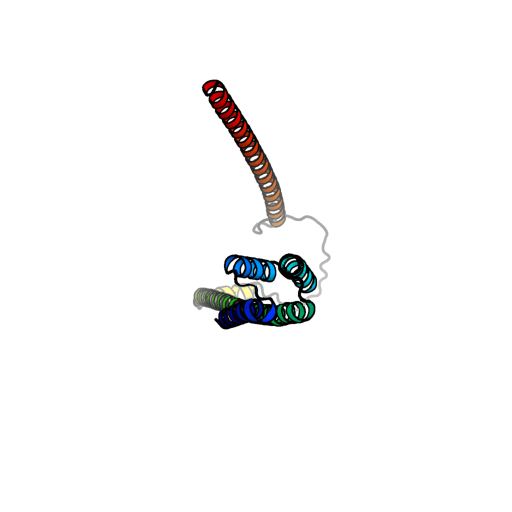6 ? 14.361 29.389 -16.137 1.00 93.19 186 GLN A O 1
ATOM 1482 N N . LYS A 1 187 ? 15.948 27.877 -15.626 1.00 94.56 187 LYS A N 1
ATOM 1483 C CA . LYS A 1 187 ? 15.385 27.522 -14.319 1.00 94.56 187 LYS A CA 1
ATOM 1484 C C . LYS A 1 187 ? 15.414 28.715 -13.366 1.00 94.56 187 LYS A C 1
ATOM 1486 O O . LYS A 1 187 ? 14.381 29.061 -12.805 1.00 94.56 187 LYS A O 1
ATOM 1491 N N . VAL A 1 188 ? 16.551 29.406 -13.259 1.00 94.94 188 VAL A N 1
ATOM 1492 C CA . VAL A 1 188 ? 16.687 30.609 -12.420 1.00 94.94 188 VAL A CA 1
ATOM 1493 C C . VAL A 1 188 ? 15.702 31.700 -12.851 1.00 94.94 188 VAL A C 1
ATOM 1495 O O . VAL A 1 188 ? 15.066 32.327 -12.004 1.00 94.94 188 VAL A O 1
ATOM 1498 N N . ALA A 1 189 ? 15.528 31.912 -14.158 1.00 92.12 189 ALA A N 1
ATOM 1499 C CA . ALA A 1 189 ? 14.573 32.884 -14.679 1.00 92.12 189 ALA A CA 1
ATOM 1500 C C . ALA A 1 189 ? 13.115 32.507 -14.361 1.00 92.12 189 ALA A C 1
ATOM 1502 O O . ALA A 1 189 ? 12.333 33.378 -13.972 1.00 92.12 189 ALA A O 1
ATOM 1503 N N . ARG A 1 190 ? 12.748 31.222 -14.484 1.00 91.69 190 ARG A N 1
ATOM 1504 C CA . ARG A 1 190 ? 11.412 30.720 -14.118 1.00 91.69 190 ARG A CA 1
ATOM 1505 C C . ARG A 1 190 ? 11.143 30.868 -12.625 1.00 91.69 190 ARG A C 1
ATOM 1507 O O . ARG A 1 190 ? 10.105 31.420 -12.264 1.00 91.69 190 ARG A O 1
ATOM 1514 N N . ASP A 1 191 ? 12.088 30.456 -11.786 1.00 91.56 191 ASP A N 1
ATOM 1515 C CA . ASP A 1 191 ? 11.962 30.531 -10.330 1.00 91.56 191 ASP A CA 1
ATOM 1516 C C . ASP A 1 191 ? 11.817 31.993 -9.876 1.00 91.56 191 A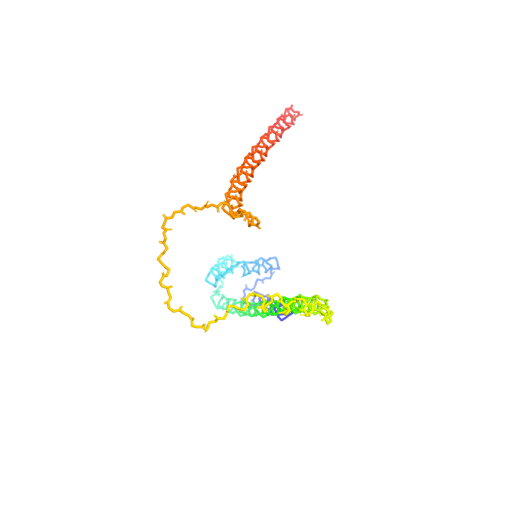SP A C 1
ATOM 1518 O O . ASP A 1 191 ? 10.944 32.321 -9.070 1.00 91.56 191 ASP A O 1
ATOM 1522 N N . LYS A 1 192 ? 12.600 32.909 -10.462 1.00 95.00 192 LYS A N 1
ATOM 1523 C CA . LYS A 1 192 ? 12.489 34.350 -10.193 1.00 95.00 192 LYS A CA 1
ATOM 1524 C C . LYS A 1 192 ? 11.134 34.920 -10.626 1.00 95.00 192 LYS A C 1
ATOM 1526 O O . LYS A 1 192 ? 10.492 35.624 -9.849 1.00 95.00 192 LYS A O 1
ATOM 1531 N N . ALA A 1 193 ? 10.668 34.587 -11.830 1.00 91.56 193 ALA A N 1
ATOM 1532 C CA . ALA A 1 193 ? 9.373 35.047 -12.331 1.00 91.56 193 ALA A CA 1
ATOM 1533 C C . ALA A 1 193 ? 8.201 34.530 -11.479 1.00 91.56 193 ALA A C 1
ATOM 1535 O O . ALA A 1 193 ? 7.231 35.257 -11.251 1.00 91.56 193 ALA A O 1
ATOM 1536 N N . GLN A 1 194 ? 8.295 33.296 -10.977 1.00 90.31 194 GLN A N 1
ATOM 1537 C CA . GLN A 1 194 ? 7.299 32.732 -10.072 1.00 90.31 194 GLN A CA 1
ATOM 1538 C C . GLN A 1 194 ? 7.283 33.467 -8.727 1.00 90.31 194 GLN A C 1
ATOM 1540 O O . GLN A 1 194 ? 6.214 33.876 -8.274 1.00 90.31 194 GLN A O 1
ATOM 1545 N N . GLN A 1 195 ? 8.449 33.711 -8.123 1.00 90.81 195 GLN A N 1
ATOM 1546 C CA . GLN A 1 195 ? 8.537 34.462 -6.867 1.00 90.81 195 GLN A CA 1
ATOM 1547 C C . GLN A 1 195 ? 7.968 35.880 -6.993 1.00 90.81 195 GLN A C 1
ATOM 1549 O O . GLN A 1 195 ? 7.245 36.338 -6.104 1.00 90.81 195 GLN A O 1
ATOM 1554 N N . ASP A 1 196 ? 8.263 36.577 -8.091 1.00 89.94 196 ASP A N 1
ATOM 1555 C CA . ASP A 1 196 ? 7.749 37.927 -8.326 1.00 89.94 196 ASP A CA 1
ATOM 1556 C C . ASP A 1 196 ? 6.22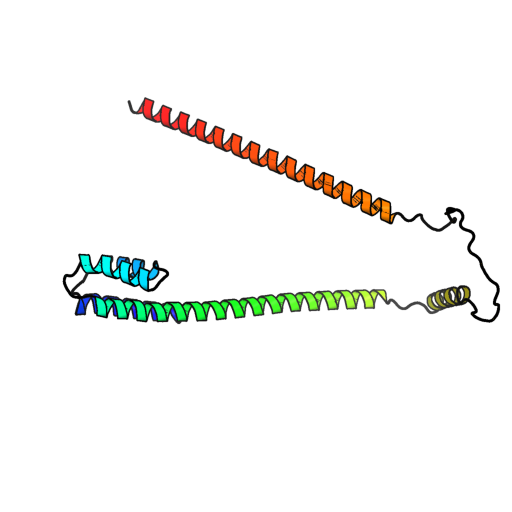5 37.920 -8.535 1.00 89.94 196 ASP A C 1
ATOM 1558 O O . ASP A 1 196 ? 5.516 38.786 -8.009 1.00 89.94 196 ASP A O 1
ATOM 1562 N N . ARG A 1 197 ? 5.688 36.896 -9.214 1.00 90.75 197 ARG A N 1
ATOM 1563 C CA . ARG A 1 197 ? 4.240 36.704 -9.377 1.00 90.75 197 ARG A CA 1
ATOM 1564 C C . ARG A 1 197 ? 3.540 36.454 -8.041 1.00 90.75 197 ARG A C 1
ATOM 1566 O O . ARG A 1 197 ? 2.535 37.106 -7.755 1.00 90.75 197 ARG A O 1
ATOM 1573 N N . GLU A 1 198 ? 4.082 35.571 -7.207 1.00 88.50 198 GLU A N 1
ATOM 1574 C CA . GLU A 1 198 ? 3.530 35.267 -5.882 1.00 88.50 198 GLU A CA 1
ATOM 1575 C C . GLU A 1 198 ? 3.559 36.490 -4.954 1.00 88.50 198 GLU A C 1
ATOM 1577 O O . GLU A 1 198 ? 2.586 36.760 -4.242 1.00 88.50 198 GLU A O 1
ATOM 1582 N N . LYS A 1 199 ? 4.641 37.282 -4.982 1.00 91.00 199 LYS A N 1
ATOM 1583 C CA . LYS A 1 199 ? 4.727 38.544 -4.227 1.00 91.00 199 LYS A CA 1
ATOM 1584 C C . LYS A 1 199 ? 3.666 39.544 -4.686 1.00 91.00 199 LYS A C 1
ATOM 1586 O O . LYS A 1 199 ? 2.944 40.085 -3.847 1.00 91.00 199 LYS A O 1
ATOM 1591 N N . ALA A 1 200 ? 3.508 39.734 -5.997 1.00 86.88 200 ALA A N 1
ATOM 1592 C CA . ALA A 1 200 ? 2.511 40.647 -6.551 1.00 86.88 200 ALA A CA 1
ATOM 1593 C C . ALA A 1 200 ? 1.069 40.217 -6.222 1.00 86.88 200 ALA A C 1
ATOM 1595 O O . ALA A 1 200 ? 0.212 41.060 -5.946 1.00 86.88 200 ALA A O 1
ATOM 1596 N N . GLU A 1 201 ? 0.775 38.914 -6.225 1.00 86.12 201 GLU A N 1
ATOM 1597 C CA . GLU A 1 201 ? -0.534 38.394 -5.819 1.00 86.12 201 GLU A CA 1
ATOM 1598 C C . GLU A 1 201 ? -0.792 38.605 -4.322 1.00 86.12 201 GLU A C 1
ATOM 1600 O O . GLU A 1 201 ? -1.860 39.104 -3.957 1.00 86.12 201 GLU A O 1
ATOM 1605 N N . ARG A 1 202 ? 0.195 38.341 -3.454 1.00 83.81 202 ARG A N 1
ATOM 1606 C CA . ARG A 1 202 ? 0.087 38.612 -2.008 1.00 83.81 202 ARG A CA 1
ATOM 1607 C C . ARG A 1 202 ? -0.166 40.091 -1.716 1.00 83.81 202 ARG A C 1
ATOM 1609 O O . ARG A 1 202 ? -0.994 40.408 -0.863 1.00 83.81 202 ARG A O 1
ATOM 1616 N N . GLU A 1 203 ? 0.494 41.005 -2.422 1.00 84.62 203 GLU A N 1
ATOM 1617 C CA . GLU A 1 203 ? 0.253 42.446 -2.274 1.00 84.62 203 GLU A CA 1
ATOM 1618 C C . GLU A 1 203 ? -1.141 42.860 -2.757 1.00 84.62 203 GLU A C 1
ATOM 1620 O O . GLU A 1 203 ? -1.836 43.603 -2.060 1.00 84.62 203 GLU A O 1
ATOM 1625 N N . LYS A 1 204 ? -1.607 42.334 -3.898 1.00 87.00 204 LYS A N 1
ATOM 1626 C CA . LYS A 1 204 ? -2.974 42.580 -4.392 1.00 87.00 204 LYS A CA 1
ATOM 1627 C C . LYS A 1 204 ? -4.034 42.064 -3.421 1.00 87.00 204 LYS A C 1
ATOM 1629 O O . LYS A 1 204 ? -5.041 42.741 -3.218 1.00 87.00 204 LYS A O 1
ATOM 1634 N N . VAL A 1 205 ? -3.820 40.898 -2.810 1.00 79.69 205 VAL A N 1
ATOM 1635 C CA . VAL A 1 205 ? -4.718 40.349 -1.784 1.00 79.69 205 VAL A CA 1
ATOM 1636 C C . VAL A 1 205 ? -4.735 41.254 -0.551 1.00 79.69 205 VAL A C 1
ATOM 1638 O O . VAL A 1 205 ? -5.819 41.662 -0.143 1.00 79.69 205 VAL A O 1
ATOM 1641 N N . LYS A 1 206 ? -3.570 41.674 -0.033 1.00 82.19 206 LYS A N 1
ATOM 1642 C CA . LYS A 1 206 ? -3.477 42.621 1.098 1.00 82.19 206 LYS A CA 1
ATOM 1643 C C . LYS A 1 206 ? -4.177 43.957 0.816 1.00 82.19 206 LYS A C 1
ATOM 1645 O O . LYS A 1 206 ? -4.876 44.487 1.675 1.00 82.19 206 LYS A O 1
ATOM 1650 N N . GLN A 1 207 ? -4.038 44.503 -0.394 1.00 75.75 207 GLN A N 1
ATOM 1651 C CA . GLN A 1 207 ? -4.730 45.739 -0.781 1.00 75.75 207 GLN A CA 1
ATOM 1652 C C . GLN A 1 207 ? -6.250 45.551 -0.911 1.00 75.75 207 GLN A C 1
ATOM 1654 O O . GLN A 1 207 ? -7.014 46.475 -0.628 1.00 75.75 207 GLN A O 1
ATOM 1659 N N . ARG A 1 208 ? -6.709 44.371 -1.350 1.00 72.81 208 ARG A N 1
ATOM 1660 C CA . ARG A 1 208 ? -8.140 44.042 -1.445 1.00 72.81 208 ARG A CA 1
ATOM 1661 C C . ARG A 1 208 ? -8.773 43.861 -0.067 1.00 72.81 208 ARG A C 1
ATOM 1663 O O . ARG A 1 208 ? -9.864 44.388 0.144 1.00 72.81 208 ARG A O 1
ATOM 1670 N N . THR A 1 209 ? -8.095 43.193 0.865 1.00 69.06 209 THR A N 1
ATOM 1671 C CA . THR A 1 209 ? -8.601 42.980 2.230 1.00 69.06 209 THR A CA 1
ATOM 1672 C C . THR A 1 209 ? -8.672 44.291 3.018 1.00 69.06 209 THR A C 1
ATOM 1674 O O . THR A 1 209 ? -9.738 44.622 3.531 1.00 69.06 209 THR A O 1
ATOM 1677 N N . GLN A 1 210 ? -7.627 45.127 2.983 1.00 66.69 210 GLN A N 1
ATOM 1678 C CA . GLN A 1 210 ? -7.638 46.447 3.642 1.00 66.69 210 GLN A CA 1
ATOM 1679 C C . GLN A 1 210 ? -8.732 47.390 3.102 1.00 66.69 210 GLN A C 1
ATOM 1681 O O . GLN A 1 210 ? -9.315 48.178 3.849 1.00 66.69 210 GLN A O 1
ATOM 1686 N N . LYS A 1 211 ? -9.048 47.321 1.797 1.00 66.88 211 LYS A N 1
ATOM 1687 C CA . LYS A 1 211 ? -10.154 48.093 1.196 1.00 66.88 211 LYS A CA 1
ATOM 1688 C C . LYS A 1 211 ? -11.537 47.601 1.632 1.00 66.88 211 LYS A C 1
ATOM 1690 O O . LYS A 1 211 ? -12.459 48.411 1.677 1.00 66.88 211 LYS A O 1
ATOM 1695 N N . GLN A 1 212 ? -11.702 46.309 1.918 1.00 60.34 212 GLN A N 1
ATOM 1696 C CA . GLN A 1 212 ? -12.966 45.768 2.427 1.00 60.34 212 GLN A CA 1
ATOM 1697 C C . GLN A 1 212 ? -13.193 46.139 3.894 1.00 60.34 212 GLN A C 1
ATOM 1699 O O . GLN A 1 212 ? -14.315 46.484 4.248 1.00 60.34 212 GLN A O 1
ATOM 1704 N N . GLU A 1 213 ? -12.148 46.150 4.721 1.00 58.97 213 GLU A N 1
ATOM 1705 C CA . GLU A 1 213 ? -12.248 46.564 6.128 1.00 58.97 213 GLU A CA 1
ATOM 1706 C C . GLU A 1 213 ? -12.577 48.056 6.266 1.00 58.97 213 GLU A C 1
ATOM 1708 O O . GLU A 1 213 ? -13.494 48.414 6.997 1.00 58.97 213 GLU A O 1
ATOM 1713 N N . ARG A 1 214 ? -11.942 48.927 5.467 1.00 60.44 214 ARG A N 1
ATOM 1714 C CA . ARG A 1 214 ? -12.272 50.367 5.409 1.00 60.44 214 ARG A CA 1
ATOM 1715 C C . ARG A 1 214 ? -13.676 50.692 4.886 1.00 60.44 214 ARG A C 1
ATOM 1717 O O . ARG A 1 214 ? -14.105 51.826 5.024 1.00 60.44 214 ARG A O 1
ATOM 1724 N N . ARG A 1 215 ? -14.352 49.747 4.225 1.00 58.69 215 ARG A N 1
ATOM 1725 C CA . ARG A 1 215 ? -15.749 49.891 3.771 1.00 58.69 215 ARG A CA 1
ATOM 1726 C C . ARG A 1 215 ? -16.763 49.326 4.770 1.00 58.69 215 ARG A C 1
ATOM 1728 O O . ARG A 1 215 ? -17.957 49.504 4.556 1.00 58.69 215 ARG A O 1
ATOM 1735 N N . ARG A 1 216 ? -16.303 48.574 5.775 1.00 55.03 216 ARG A N 1
ATOM 1736 C CA . ARG A 1 216 ? -17.139 47.965 6.822 1.00 55.03 216 ARG A CA 1
ATOM 1737 C C . ARG A 1 216 ? -17.151 48.776 8.124 1.00 55.03 216 ARG A C 1
ATOM 1739 O O . ARG A 1 216 ? -18.008 48.503 8.957 1.00 55.03 216 ARG A O 1
ATOM 1746 N N . MET A 1 217 ? -16.225 49.726 8.289 1.00 48.44 217 MET A N 1
ATOM 1747 C CA . MET A 1 217 ? -16.338 50.840 9.243 1.00 48.44 217 MET A CA 1
ATOM 1748 C C . MET A 1 217 ? -17.057 52.012 8.584 1.00 48.44 217 MET A C 1
ATOM 1750 O O . MET A 1 217 ? -17.815 52.693 9.302 1.00 48.44 217 MET A O 1
#

Solvent-accessible surface area (backbone atoms only — not comparable to full-atom values): 12692 Å² total; per-residue (Å²): 108,72,61,60,53,52,50,51,53,47,52,53,50,50,54,50,46,34,41,71,76,66,65,48,86,49,73,70,59,49,54,50,49,53,50,50,58,68,67,41,88,48,64,65,58,29,40,52,55,50,47,62,5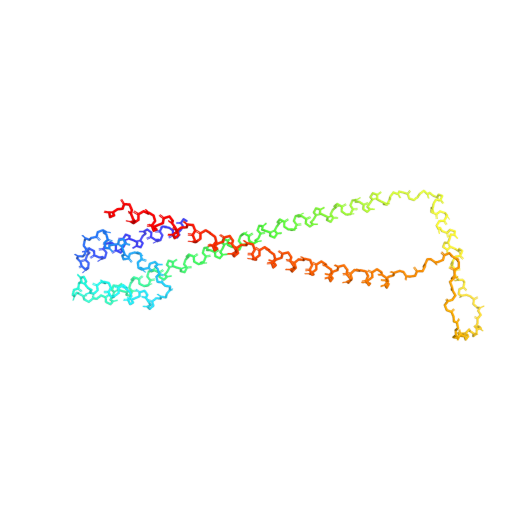7,46,57,77,75,37,93,66,92,52,66,75,55,44,54,50,52,45,54,55,51,50,53,51,53,53,53,43,55,51,54,49,51,53,51,52,52,52,52,50,51,55,51,49,54,50,52,52,50,53,51,51,51,52,52,50,50,52,51,50,51,52,56,60,67,59,55,78,74,47,74,66,57,46,50,52,52,51,51,52,51,56,76,66,55,75,77,92,67,88,78,96,70,91,80,78,85,76,90,73,79,93,68,86,55,90,90,60,80,77,86,52,63,68,58,53,52,52,51,51,54,50,50,51,54,52,49,55,51,52,53,50,52,51,48,53,52,50,54,52,55,48,52,54,49,54,50,53,50,52,50,53,50,53,55,51,53,56,54,52,54,69,70,73,110

Organism: Capsaspora owczarzaki (strain ATCC 30864) (NCBI:txid595528)